Protein AF-A0A0F9DUS8-F1 (afdb_monomer_lite)

Sequence (188 aa):
TFAIGFPGLGANVGGALAAGIGFSVTMLALLRLRFAWRHLAILSGILIIVSAMVFLSDRIFGLQSHAGKVGALIAKGDLGHILLIFKRKLVANYRLIKYSAWTKVLISILIVAPIMFVKPAGGLERIRDKKPNVWAAVIGITAGSSAALLLNDSGVIAASTSMLYAVVFVLFGLIVDKKEIMSSKIKS

Secondary structure (DSSP, 8-state):
-GGGS-GGG---HHHHHHHHHHHHHHHHHHTT----HHHHHHHHHHHHHHHHHHHHHHHHH----HHHHHHHHHTTT-HHHHHHHHHHHHHHHHHHHHH-HHHHHHHHHHHHHHHHHHS--THHHHHHHH-HHHHHHHHHHHHHHHHHHHH-TTHHHHHHHHHHHHHHHHHHHHHHHHHHHHHHHH--

Radius of gyration: 20.03 Å; chains: 1; bounding box: 48×39×66 Å

Structure (mmCIF, N/CA/C/O backbone):
data_AF-A0A0F9DUS8-F1
#
_entry.id   AF-A0A0F9DUS8-F1
#
loop_
_atom_site.group_PDB
_atom_site.id
_atom_site.type_symbol
_atom_site.label_atom_id
_atom_site.label_alt_id
_atom_site.label_comp_id
_atom_site.label_asym_id
_atom_site.label_entity_id
_atom_site.label_seq_id
_atom_site.pdbx_PDB_ins_code
_atom_site.Cartn_x
_atom_site.Cartn_y
_atom_site.Cartn_z
_atom_site.occupancy
_atom_site.B_iso_or_equiv
_atom_site.auth_seq_id
_atom_site.auth_comp_id
_atom_site.auth_asym_id
_atom_site.auth_atom_id
_atom_site.pdbx_PDB_model_num
ATOM 1 N N . THR A 1 1 ? 10.623 8.729 1.203 1.00 47.28 1 THR A N 1
ATOM 2 C CA . THR A 1 1 ? 10.664 8.812 -0.276 1.00 47.28 1 THR A CA 1
ATOM 3 C C . THR A 1 1 ? 12.033 9.228 -0.789 1.00 47.28 1 THR A C 1
ATOM 5 O O . THR A 1 1 ? 12.584 8.499 -1.599 1.00 47.28 1 THR A O 1
ATOM 8 N N . PHE A 1 2 ? 12.639 10.302 -0.258 1.00 34.28 2 PHE A N 1
ATOM 9 C CA . PHE A 1 2 ? 13.991 10.749 -0.645 1.00 34.28 2 PHE A CA 1
ATOM 10 C C . PHE A 1 2 ? 15.105 9.707 -0.415 1.00 34.28 2 PHE A C 1
ATOM 12 O O . PHE A 1 2 ? 15.946 9.518 -1.284 1.00 34.28 2 PHE A O 1
ATOM 19 N N . ALA A 1 3 ? 15.064 8.958 0.694 1.00 38.12 3 ALA A N 1
ATOM 20 C CA . ALA A 1 3 ? 16.081 7.944 1.010 1.00 38.12 3 ALA A CA 1
ATOM 21 C C . ALA A 1 3 ? 16.117 6.740 0.041 1.00 38.12 3 ALA A C 1
ATOM 23 O O . ALA A 1 3 ? 17.138 6.073 -0.060 1.00 38.12 3 ALA A O 1
ATOM 24 N N . ILE A 1 4 ? 15.026 6.467 -0.688 1.00 47.78 4 ILE A N 1
ATOM 25 C CA . ILE A 1 4 ? 14.929 5.330 -1.629 1.00 47.78 4 ILE A CA 1
ATOM 26 C C . ILE A 1 4 ? 15.347 5.751 -3.052 1.00 47.78 4 ILE A C 1
ATOM 28 O O . ILE A 1 4 ? 15.668 4.906 -3.880 1.00 47.78 4 ILE A O 1
ATOM 32 N N . GLY A 1 5 ? 15.351 7.057 -3.346 1.00 42.75 5 GLY A N 1
ATOM 33 C CA . GLY A 1 5 ? 15.672 7.604 -4.668 1.00 42.75 5 GLY A CA 1
ATOM 34 C C . GLY A 1 5 ? 17.145 7.964 -4.882 1.00 42.75 5 GLY A C 1
ATOM 35 O O . GLY A 1 5 ? 17.490 8.411 -5.971 1.00 42.75 5 GLY A O 1
ATOM 36 N N . PHE A 1 6 ? 18.014 7.809 -3.875 1.00 38.53 6 PHE A N 1
ATOM 37 C CA . PHE A 1 6 ? 19.422 8.198 -3.987 1.00 38.53 6 PHE A CA 1
ATOM 38 C C . PHE A 1 6 ? 20.228 7.152 -4.793 1.00 38.53 6 PHE A C 1
ATOM 40 O O . PHE A 1 6 ? 20.226 5.975 -4.417 1.00 38.53 6 PHE A O 1
ATOM 47 N N . PRO A 1 7 ? 20.954 7.539 -5.865 1.00 37.47 7 PRO A N 1
ATOM 48 C CA . PRO A 1 7 ? 21.641 6.599 -6.766 1.00 37.47 7 PRO A CA 1
ATOM 49 C C . PRO A 1 7 ? 22.699 5.715 -6.088 1.00 37.47 7 PRO A C 1
ATOM 51 O O . PRO A 1 7 ? 22.937 4.597 -6.533 1.00 37.47 7 PRO A O 1
ATOM 54 N N . GLY A 1 8 ? 23.298 6.179 -4.985 1.00 36.75 8 GLY A N 1
ATOM 55 C CA . GLY A 1 8 ? 24.313 5.434 -4.229 1.00 36.75 8 GLY A CA 1
ATOM 56 C C . GLY A 1 8 ? 23.784 4.286 -3.355 1.00 36.75 8 GLY A C 1
ATOM 57 O O . GLY A 1 8 ? 24.587 3.517 -2.840 1.00 36.75 8 GLY A O 1
ATOM 58 N N . LEU A 1 9 ? 22.461 4.149 -3.182 1.00 36.84 9 LEU A N 1
ATOM 59 C CA . LEU A 1 9 ? 21.837 3.169 -2.270 1.00 36.84 9 LEU A CA 1
ATOM 60 C C . LEU A 1 9 ? 21.004 2.088 -2.987 1.00 36.84 9 LEU A C 1
ATOM 62 O O . LEU A 1 9 ? 20.274 1.342 -2.340 1.00 36.84 9 LEU A O 1
ATOM 66 N N . GLY A 1 10 ? 21.103 1.988 -4.317 1.00 42.28 10 GLY A N 1
ATOM 67 C CA . GLY A 1 10 ? 20.274 1.072 -5.107 1.00 42.28 10 GLY A CA 1
ATOM 68 C C . GLY A 1 10 ? 18.871 1.635 -5.339 1.00 42.28 10 GLY A C 1
ATOM 69 O O . GLY A 1 10 ? 17.883 1.104 -4.835 1.00 42.28 10 GLY A O 1
ATOM 70 N N . ALA A 1 11 ? 18.792 2.736 -6.093 1.00 50.00 11 ALA A N 1
ATOM 71 C CA . ALA A 1 11 ? 17.561 3.479 -6.345 1.00 50.00 11 ALA A CA 1
ATOM 72 C C . ALA A 1 11 ? 16.448 2.599 -6.951 1.00 50.00 11 ALA A C 1
ATOM 74 O O . ALA A 1 11 ? 16.424 2.323 -8.150 1.00 50.00 11 ALA A O 1
ATOM 75 N N . ASN A 1 12 ? 15.482 2.186 -6.126 1.00 64.06 12 ASN A N 1
ATOM 76 C CA . ASN A 1 12 ? 14.275 1.496 -6.576 1.00 64.06 12 ASN A CA 1
ATOM 77 C C . ASN A 1 12 ? 13.184 2.539 -6.825 1.00 64.06 12 ASN A C 1
ATOM 79 O O . ASN A 1 12 ? 12.346 2.811 -5.961 1.00 64.06 12 ASN A O 1
ATOM 83 N N . VAL A 1 13 ? 13.221 3.147 -8.013 1.00 64.75 13 VAL A N 1
ATOM 84 C CA . VAL A 1 13 ? 12.251 4.162 -8.460 1.00 64.75 13 VAL A CA 1
ATOM 85 C C . VAL A 1 13 ? 10.820 3.662 -8.264 1.00 64.75 13 VAL A C 1
ATOM 87 O O . VAL A 1 13 ? 9.985 4.382 -7.724 1.00 64.75 13 VAL A O 1
ATOM 90 N N . GLY A 1 14 ? 10.556 2.394 -8.593 1.00 63.56 14 GLY A N 1
ATOM 91 C CA . GLY A 1 14 ? 9.255 1.763 -8.378 1.00 63.56 14 GLY A CA 1
ATOM 92 C C . GLY A 1 14 ? 8.830 1.729 -6.908 1.00 63.56 14 GLY A C 1
ATOM 93 O O . GLY A 1 14 ? 7.678 2.011 -6.588 1.00 63.56 14 GLY A O 1
ATOM 94 N N . GLY A 1 15 ? 9.759 1.446 -5.992 1.00 68.75 15 GLY A N 1
ATOM 95 C CA . GLY A 1 15 ? 9.534 1.498 -4.545 1.00 68.75 15 GLY A CA 1
ATOM 96 C C . GLY A 1 15 ? 9.288 2.915 -4.023 1.00 68.75 15 GLY A C 1
ATOM 97 O O . GLY A 1 15 ? 8.388 3.118 -3.210 1.00 68.75 15 GLY A O 1
ATOM 98 N N . ALA A 1 16 ? 10.031 3.908 -4.517 1.00 71.25 16 ALA A N 1
ATOM 99 C CA . ALA A 1 16 ? 9.816 5.309 -4.155 1.00 71.25 16 ALA A CA 1
ATOM 100 C C . ALA A 1 16 ? 8.440 5.815 -4.623 1.00 71.25 16 ALA A C 1
ATOM 102 O O . ALA A 1 16 ? 7.728 6.462 -3.852 1.00 71.25 16 ALA A O 1
ATOM 103 N N . LEU A 1 17 ? 8.036 5.468 -5.849 1.00 71.44 17 LEU A N 1
ATOM 104 C CA . LEU A 1 17 ? 6.716 5.790 -6.393 1.00 71.44 17 LEU A CA 1
ATOM 105 C C . LEU A 1 17 ? 5.595 5.106 -5.604 1.00 71.44 17 LEU A C 1
ATOM 107 O O . LEU A 1 17 ? 4.618 5.756 -5.235 1.00 71.44 17 LEU A O 1
ATOM 111 N N . ALA A 1 18 ? 5.758 3.822 -5.282 1.00 79.25 18 ALA A N 1
ATOM 112 C CA . ALA A 1 18 ? 4.801 3.080 -4.469 1.00 79.25 18 ALA A CA 1
ATOM 113 C C . ALA A 1 18 ? 4.623 3.689 -3.069 1.00 79.25 18 ALA A C 1
ATOM 115 O O . ALA A 1 18 ? 3.493 3.868 -2.611 1.00 79.25 18 ALA A O 1
ATOM 116 N N . ALA A 1 19 ? 5.724 4.076 -2.418 1.00 80.00 19 ALA A N 1
ATOM 117 C CA . ALA A 1 19 ? 5.692 4.767 -1.132 1.00 80.00 19 ALA A CA 1
ATOM 118 C C . ALA A 1 19 ? 5.010 6.141 -1.235 1.00 80.00 19 ALA A C 1
ATOM 120 O O . ALA A 1 19 ? 4.229 6.503 -0.358 1.00 80.00 19 ALA A O 1
ATOM 121 N N . GLY A 1 20 ? 5.264 6.887 -2.315 1.00 79.50 20 GLY A N 1
ATOM 122 C CA . GLY A 1 20 ? 4.594 8.157 -2.597 1.00 79.50 20 GLY A CA 1
ATOM 123 C C . GLY A 1 20 ? 3.080 7.998 -2.734 1.00 79.50 20 GLY A C 1
ATOM 124 O O . GLY A 1 20 ? 2.333 8.688 -2.047 1.00 79.50 20 GLY A O 1
ATOM 125 N N . ILE A 1 21 ? 2.627 7.036 -3.545 1.00 80.19 21 ILE A N 1
ATOM 126 C CA . ILE A 1 21 ? 1.200 6.729 -3.721 1.00 80.19 21 ILE A CA 1
ATOM 127 C C . ILE A 1 21 ? 0.564 6.339 -2.386 1.00 80.19 21 ILE A C 1
ATOM 129 O O . ILE A 1 21 ? -0.451 6.919 -2.003 1.00 80.19 21 ILE A O 1
ATOM 133 N N . GLY A 1 22 ? 1.170 5.399 -1.654 1.00 84.31 22 GLY A N 1
ATOM 134 C CA . GLY A 1 22 ? 0.650 4.958 -0.360 1.00 84.31 22 GLY A CA 1
ATOM 135 C C . GLY A 1 22 ? 0.534 6.107 0.641 1.00 84.31 22 GLY A C 1
ATOM 136 O O . GLY A 1 22 ? -0.505 6.266 1.284 1.00 84.31 22 GLY A O 1
ATOM 137 N N . PHE A 1 23 ? 1.553 6.967 0.723 1.00 83.75 23 PHE A N 1
ATOM 138 C CA . PHE A 1 23 ? 1.541 8.143 1.591 1.00 83.75 23 PHE A CA 1
ATOM 139 C C . PHE A 1 23 ? 0.445 9.141 1.203 1.00 83.75 23 PHE A C 1
ATOM 141 O O . PHE A 1 23 ? -0.330 9.558 2.060 1.00 83.75 23 PHE A O 1
ATOM 148 N N . SER A 1 24 ? 0.321 9.485 -0.081 1.00 81.25 24 SER A N 1
ATOM 149 C CA . SER A 1 24 ? -0.706 10.420 -0.550 1.00 81.25 24 SER A CA 1
ATOM 150 C C . SER A 1 24 ? -2.120 9.901 -0.294 1.00 81.25 24 SER A C 1
ATOM 152 O O . SER A 1 24 ? -2.958 10.645 0.206 1.00 81.25 24 SER A O 1
ATOM 154 N N . VAL A 1 25 ? -2.382 8.622 -0.572 1.00 84.31 25 VAL A N 1
ATOM 155 C CA . VAL A 1 25 ? -3.674 7.979 -0.281 1.00 84.31 25 VAL A CA 1
ATOM 156 C C . VAL A 1 25 ? -3.960 7.993 1.222 1.00 84.31 25 VAL A C 1
ATOM 158 O O . VAL A 1 25 ? -5.068 8.348 1.619 1.00 84.31 25 VAL A O 1
ATOM 161 N N . THR A 1 26 ? -2.966 7.669 2.059 1.00 87.44 26 THR A N 1
ATOM 162 C CA . THR A 1 26 ? -3.102 7.731 3.526 1.00 87.44 26 THR A CA 1
ATOM 163 C C . THR A 1 26 ? -3.468 9.142 3.977 1.00 87.44 26 THR A C 1
ATOM 165 O O . THR A 1 26 ? -4.397 9.319 4.759 1.00 87.44 26 THR A O 1
ATOM 168 N N . MET A 1 27 ? -2.767 10.154 3.461 1.00 83.88 27 MET A N 1
ATOM 169 C CA . MET A 1 27 ? -2.973 11.550 3.835 1.00 83.88 27 MET A CA 1
ATOM 170 C C . MET A 1 27 ? -4.366 12.041 3.431 1.00 83.88 27 MET A C 1
ATOM 172 O O . MET A 1 27 ? -5.059 12.654 4.238 1.00 83.88 27 MET A O 1
ATOM 176 N N . LEU A 1 28 ? -4.823 11.714 2.218 1.00 83.69 28 LEU A N 1
ATOM 177 C CA . LEU A 1 28 ? -6.181 12.034 1.768 1.00 83.69 28 LEU A CA 1
ATOM 178 C C . LEU A 1 28 ? -7.244 11.364 2.645 1.00 83.69 28 LEU A C 1
ATOM 180 O O . LEU A 1 28 ? -8.225 12.010 3.017 1.00 83.69 28 LEU A O 1
ATOM 184 N N . ALA A 1 29 ? -7.032 10.096 3.007 1.00 85.31 29 ALA A N 1
ATOM 185 C CA . ALA A 1 29 ? -7.938 9.352 3.874 1.00 85.31 29 ALA A CA 1
ATOM 186 C C . ALA A 1 29 ? -7.985 9.931 5.300 1.00 85.31 29 ALA A C 1
ATOM 188 O O . ALA A 1 29 ? -9.072 10.077 5.859 1.00 85.31 29 ALA A O 1
ATOM 189 N N . LEU A 1 30 ? -6.839 10.328 5.868 1.00 86.50 30 LEU A N 1
ATOM 190 C CA . LEU A 1 30 ? -6.761 10.977 7.184 1.00 86.50 30 LEU A CA 1
ATOM 191 C C . LEU A 1 30 ? -7.438 12.351 7.193 1.00 86.50 30 LEU A C 1
ATOM 193 O O . LEU A 1 30 ? -8.172 12.669 8.126 1.00 86.50 30 LEU A O 1
ATOM 197 N N . LEU A 1 31 ? -7.247 13.141 6.135 1.00 84.69 31 LEU A N 1
ATOM 198 C CA . LEU A 1 31 ? -7.874 14.456 5.976 1.00 84.69 31 LEU A CA 1
ATOM 199 C C . LEU A 1 31 ? -9.354 14.374 5.559 1.00 84.69 31 LEU A C 1
ATOM 201 O O . LEU A 1 31 ? -10.003 15.408 5.417 1.00 84.69 31 LEU A O 1
ATOM 205 N N . ARG A 1 32 ? -9.895 13.162 5.355 1.00 79.12 32 ARG A N 1
ATOM 206 C CA . ARG A 1 32 ? -11.271 12.899 4.890 1.00 79.12 32 ARG A CA 1
ATOM 207 C C . ARG A 1 32 ? -11.633 13.665 3.614 1.00 79.12 32 ARG A C 1
ATOM 209 O O . ARG A 1 32 ? -12.799 13.986 3.375 1.00 79.12 32 ARG A O 1
ATOM 216 N N . LEU A 1 33 ? -10.635 13.953 2.782 1.00 71.50 33 LEU A N 1
ATOM 217 C CA . LEU A 1 33 ? -10.848 14.626 1.512 1.00 71.50 33 LEU A CA 1
ATOM 218 C C . LEU A 1 33 ? -11.464 13.634 0.529 1.00 71.50 33 LEU A C 1
ATOM 220 O O . LEU A 1 33 ? -11.045 12.479 0.429 1.00 71.50 33 LEU A O 1
ATOM 224 N N . ARG A 1 34 ? -12.475 14.084 -0.220 1.00 64.25 34 ARG A N 1
ATOM 225 C CA . ARG A 1 34 ? -13.049 13.269 -1.294 1.00 64.25 34 ARG A CA 1
ATOM 226 C C . ARG A 1 34 ? -11.966 13.012 -2.340 1.00 64.25 34 ARG A C 1
ATOM 228 O O . ARG A 1 34 ? -11.289 13.948 -2.767 1.00 64.25 34 ARG A O 1
ATOM 235 N N . PHE A 1 35 ? -11.838 11.757 -2.773 1.00 62.00 35 PHE A N 1
ATOM 236 C CA . PHE A 1 35 ? -10.983 11.366 -3.894 1.00 62.00 35 PHE A CA 1
ATOM 237 C C . PHE A 1 35 ? -11.446 12.084 -5.168 1.00 62.00 35 PHE A C 1
ATOM 239 O O . PHE A 1 35 ? -12.277 11.587 -5.922 1.00 62.00 35 PHE A O 1
ATOM 246 N N . ALA A 1 36 ? -10.942 13.295 -5.400 1.00 61.72 36 ALA A N 1
ATOM 247 C CA . ALA A 1 36 ? -11.128 13.978 -6.669 1.00 61.72 36 ALA A CA 1
ATOM 248 C C . ALA A 1 36 ? -10.104 13.438 -7.669 1.00 61.72 36 ALA A C 1
ATOM 250 O O . ALA A 1 36 ? -8.924 13.311 -7.341 1.00 61.72 36 ALA A O 1
ATOM 251 N N . TRP A 1 37 ? -10.535 13.207 -8.904 1.00 51.06 37 TRP A N 1
ATOM 252 C CA . TRP A 1 37 ? -9.698 12.876 -10.067 1.00 51.06 37 TRP A CA 1
ATOM 253 C C . TRP A 1 37 ? -8.493 13.821 -10.232 1.00 51.06 37 TRP A C 1
ATOM 255 O O . TRP A 1 37 ? -7.452 13.408 -10.729 1.00 51.06 37 TRP A O 1
ATOM 265 N N . ARG A 1 38 ? -8.578 15.056 -9.714 1.00 47.84 38 ARG A N 1
ATOM 266 C CA . ARG A 1 38 ? -7.453 16.004 -9.615 1.00 47.84 38 ARG A CA 1
ATOM 267 C C . ARG A 1 38 ? -6.277 15.468 -8.794 1.00 47.84 38 ARG A C 1
ATOM 269 O O . ARG A 1 38 ? -5.136 15.673 -9.181 1.00 47.84 38 ARG A O 1
ATOM 276 N N . HIS A 1 39 ? -6.527 14.751 -7.700 1.00 56.00 39 HIS A N 1
ATOM 277 C CA . HIS A 1 39 ? -5.465 14.165 -6.875 1.00 56.00 39 HIS A CA 1
ATOM 278 C C . HIS A 1 39 ? -4.785 12.992 -7.582 1.00 56.00 39 HIS A C 1
ATOM 280 O O . HIS A 1 39 ? -3.570 12.858 -7.488 1.00 56.00 39 HIS A O 1
ATOM 286 N N . LEU A 1 40 ? -5.546 12.194 -8.343 1.00 55.69 40 LEU A N 1
ATOM 287 C CA . LEU A 1 40 ? -4.996 11.168 -9.234 1.00 55.69 40 LEU A CA 1
ATOM 288 C C . LEU A 1 40 ? -4.134 11.794 -10.336 1.00 55.69 40 LEU A C 1
ATOM 290 O O . LEU A 1 40 ? -3.041 11.300 -10.586 1.00 55.69 40 LEU A O 1
ATOM 294 N N . ALA A 1 41 ? -4.579 12.910 -10.924 1.00 51.09 41 ALA A N 1
ATOM 295 C CA . ALA A 1 41 ? -3.828 13.647 -11.939 1.00 51.09 41 ALA A CA 1
ATOM 296 C C . ALA A 1 41 ? -2.524 14.259 -11.390 1.00 51.09 41 ALA A C 1
ATOM 298 O O . ALA A 1 41 ? -1.485 14.206 -12.047 1.00 51.09 41 ALA A O 1
ATOM 299 N N . ILE A 1 42 ? -2.549 14.797 -10.165 1.00 58.44 42 ILE A N 1
ATOM 300 C CA . ILE A 1 42 ? -1.354 15.322 -9.485 1.00 58.44 42 ILE A CA 1
ATOM 301 C C . ILE A 1 42 ? -0.392 14.181 -9.144 1.00 58.44 42 ILE A C 1
ATOM 303 O O . ILE A 1 42 ? 0.798 14.290 -9.419 1.00 58.44 42 ILE A O 1
ATOM 307 N N . LEU A 1 43 ? -0.895 13.063 -8.613 1.00 55.81 43 LEU A N 1
ATOM 308 C CA . LEU A 1 43 ? -0.093 11.867 -8.344 1.00 55.81 43 LEU A CA 1
ATOM 309 C C . LEU A 1 43 ? 0.543 11.312 -9.618 1.00 55.81 43 LEU A C 1
ATOM 311 O O . LEU A 1 43 ? 1.736 11.025 -9.606 1.00 55.81 43 LEU A O 1
ATOM 315 N N . SER A 1 44 ? -0.207 11.216 -10.720 1.00 54.97 44 SER A N 1
ATOM 316 C CA . SER A 1 44 ? 0.341 10.810 -12.017 1.00 54.97 44 SER A CA 1
ATOM 317 C C . SER A 1 44 ? 1.343 11.825 -12.563 1.00 54.97 44 SER A C 1
ATOM 319 O O . SER A 1 44 ? 2.356 11.429 -13.127 1.00 54.97 44 SER A O 1
ATOM 321 N N . GLY A 1 45 ? 1.110 13.123 -12.353 1.00 58.41 45 GLY A N 1
ATOM 322 C CA . GLY A 1 45 ? 2.034 14.187 -12.745 1.00 58.41 45 GLY A CA 1
ATOM 323 C C . GLY A 1 45 ? 3.361 14.092 -11.995 1.00 58.41 45 GLY A C 1
ATOM 324 O O . GLY A 1 45 ? 4.419 14.094 -12.615 1.00 58.41 45 GLY A O 1
ATOM 325 N N . ILE A 1 46 ? 3.315 13.899 -10.674 1.00 59.97 46 ILE A N 1
ATOM 326 C CA . ILE A 1 46 ? 4.502 13.640 -9.849 1.00 59.97 46 ILE A CA 1
ATOM 327 C C . ILE A 1 46 ? 5.193 12.349 -10.310 1.00 59.97 46 ILE A C 1
ATOM 329 O O . ILE A 1 46 ? 6.417 12.321 -10.408 1.00 59.97 46 ILE A O 1
ATOM 333 N N . LEU A 1 47 ? 4.432 11.305 -10.664 1.00 55.91 47 LEU A N 1
ATOM 334 C CA . LEU A 1 47 ? 4.962 10.043 -11.193 1.00 55.91 47 LEU A CA 1
ATOM 335 C C . LEU A 1 47 ? 5.770 10.249 -12.483 1.00 55.91 47 LEU A C 1
ATOM 337 O O . LEU A 1 47 ? 6.872 9.715 -12.619 1.00 55.91 47 LEU A O 1
ATOM 341 N N . ILE A 1 48 ? 5.229 11.039 -13.413 1.00 58.91 48 ILE A N 1
ATOM 342 C CA . ILE A 1 48 ? 5.862 11.379 -14.692 1.00 58.91 48 ILE A CA 1
ATOM 343 C C . ILE A 1 48 ? 7.107 12.233 -14.450 1.00 58.91 48 ILE A C 1
ATOM 345 O O . ILE A 1 48 ? 8.154 11.942 -15.020 1.00 58.91 48 ILE A O 1
ATOM 349 N N . ILE A 1 49 ? 7.028 13.232 -13.568 1.00 61.16 49 ILE A N 1
ATOM 350 C CA . ILE A 1 49 ? 8.148 14.129 -13.254 1.00 61.16 49 ILE A CA 1
ATOM 351 C C . ILE A 1 49 ? 9.292 13.367 -12.584 1.00 61.16 49 ILE A C 1
ATOM 353 O O . ILE A 1 49 ? 10.437 13.517 -12.994 1.00 61.16 49 ILE A O 1
ATOM 357 N N . VAL A 1 50 ? 9.008 12.508 -11.602 1.00 58.88 50 VAL A N 1
ATOM 358 C CA . VAL A 1 50 ? 10.035 11.694 -10.931 1.00 58.88 50 VAL A CA 1
ATOM 359 C C . VAL A 1 50 ? 10.669 10.707 -11.912 1.00 58.88 50 VAL A C 1
ATOM 361 O O . VAL A 1 50 ? 11.890 10.573 -11.939 1.00 58.88 50 VAL A O 1
ATOM 364 N N . SER A 1 51 ? 9.866 10.069 -12.769 1.00 54.38 51 SER A N 1
ATOM 365 C CA . SER A 1 51 ? 10.379 9.174 -13.817 1.00 54.38 51 SER A CA 1
ATOM 366 C C . SER A 1 51 ? 11.252 9.925 -14.831 1.00 54.38 51 SER A C 1
ATOM 368 O O . SER A 1 51 ? 12.315 9.437 -15.212 1.00 54.38 51 SER A O 1
ATOM 370 N N . ALA A 1 52 ? 10.848 11.137 -15.223 1.00 55.66 52 ALA A N 1
ATOM 371 C CA . ALA A 1 52 ? 11.611 12.005 -16.114 1.00 55.66 52 ALA A CA 1
ATOM 372 C C . ALA A 1 52 ? 12.904 12.512 -15.460 1.00 55.66 52 ALA A C 1
ATOM 374 O O . ALA A 1 52 ? 13.938 12.548 -16.118 1.00 55.66 52 ALA A O 1
ATOM 375 N N . MET A 1 53 ? 12.883 12.853 -14.169 1.00 56.00 53 MET A N 1
ATOM 376 C CA . MET A 1 53 ? 14.068 13.295 -13.430 1.00 56.00 53 MET A CA 1
ATOM 377 C C . MET A 1 53 ? 15.116 12.193 -13.311 1.00 56.00 53 MET A C 1
ATOM 379 O O . MET A 1 53 ? 16.286 12.466 -13.554 1.00 56.00 53 MET A O 1
ATOM 383 N N . VAL A 1 54 ? 14.706 10.954 -13.020 1.00 55.62 54 VAL A N 1
ATOM 384 C CA . VAL A 1 54 ? 15.620 9.799 -13.023 1.00 55.62 54 VAL A CA 1
ATOM 385 C C . VAL A 1 54 ? 16.218 9.589 -14.416 1.00 55.62 54 VAL A C 1
ATOM 387 O O . VAL A 1 54 ? 17.421 9.372 -14.564 1.00 55.62 54 VAL A O 1
ATOM 390 N N . PHE A 1 55 ? 15.387 9.700 -15.455 1.00 52.53 55 PHE A N 1
ATOM 391 C CA . PHE A 1 55 ? 15.840 9.551 -16.832 1.00 52.53 55 PHE A CA 1
ATOM 392 C C . PHE A 1 55 ? 16.829 10.652 -17.257 1.00 52.53 55 PHE A C 1
ATOM 394 O O . PHE A 1 55 ? 17.831 10.369 -17.915 1.00 52.53 55 PHE A O 1
ATOM 401 N N . LEU A 1 56 ? 16.589 11.905 -16.854 1.00 53.03 56 LEU A N 1
ATOM 402 C CA . LEU A 1 56 ? 17.506 13.017 -17.108 1.00 53.03 56 LEU A CA 1
ATOM 403 C C . LEU A 1 56 ? 18.795 12.906 -16.287 1.00 53.03 56 LEU A C 1
ATOM 405 O O . LEU A 1 56 ? 19.862 13.199 -16.823 1.00 53.03 56 LEU A O 1
ATOM 409 N N . SER A 1 57 ? 18.733 12.469 -15.025 1.00 51.69 57 SER A N 1
ATOM 410 C CA . SER A 1 57 ? 19.934 12.303 -14.199 1.00 51.69 57 SER A CA 1
ATOM 411 C C . SER A 1 57 ? 20.878 11.246 -14.770 1.00 51.69 57 SER A C 1
ATOM 413 O O . SER A 1 57 ? 22.084 11.474 -14.817 1.00 51.69 57 SER A O 1
ATOM 415 N N . ASP A 1 58 ? 20.345 10.147 -15.309 1.00 49.44 58 ASP A N 1
ATOM 416 C CA . ASP A 1 58 ? 21.153 9.135 -16.004 1.00 49.44 58 ASP A CA 1
ATOM 417 C C . ASP A 1 58 ? 21.848 9.694 -17.252 1.00 49.44 58 ASP A C 1
ATOM 419 O O . ASP A 1 58 ? 22.986 9.335 -17.557 1.00 49.44 58 ASP A O 1
ATOM 423 N N . ARG A 1 59 ? 21.182 10.605 -17.972 1.00 49.31 59 ARG A N 1
ATOM 424 C CA . ARG A 1 59 ? 21.724 11.232 -19.184 1.00 49.31 59 ARG A CA 1
ATOM 425 C C . ARG A 1 59 ? 22.817 12.259 -18.883 1.00 49.31 59 ARG A C 1
ATOM 427 O O . ARG A 1 59 ? 23.733 12.403 -19.686 1.00 49.31 59 ARG A O 1
ATOM 434 N N . ILE A 1 60 ? 22.712 12.969 -17.760 1.00 49.69 60 ILE A N 1
ATOM 435 C CA . ILE A 1 60 ? 23.631 14.053 -17.378 1.00 49.69 60 ILE A CA 1
ATOM 436 C C . ILE A 1 60 ? 24.890 13.510 -16.692 1.00 49.69 60 ILE A C 1
ATOM 438 O O . ILE A 1 60 ? 25.985 13.986 -16.976 1.00 49.69 60 ILE A O 1
ATOM 442 N N . PHE A 1 61 ? 24.763 12.505 -15.820 1.00 48.94 61 PHE A N 1
ATOM 443 C CA . PHE A 1 61 ? 25.890 12.017 -15.014 1.00 48.94 61 PHE A CA 1
ATOM 444 C C . PHE A 1 61 ? 26.666 10.852 -15.642 1.00 48.94 61 PHE A C 1
ATOM 446 O O . PHE A 1 61 ? 27.626 10.374 -15.043 1.00 48.94 61 PHE A O 1
ATOM 453 N N . GLY A 1 62 ? 26.266 10.358 -16.820 1.00 47.16 62 GLY A N 1
ATOM 454 C CA . GLY A 1 62 ? 26.970 9.273 -17.522 1.00 47.16 62 GLY A CA 1
ATOM 455 C C . GLY A 1 62 ? 26.995 7.933 -16.770 1.00 47.16 62 GLY A C 1
ATOM 456 O O . GLY A 1 62 ? 27.615 6.973 -17.228 1.00 47.16 62 GLY A O 1
ATOM 457 N N . LEU A 1 63 ? 26.305 7.843 -15.631 1.00 46.28 63 LEU A N 1
ATOM 458 C CA . LEU A 1 63 ? 26.080 6.612 -14.893 1.00 46.28 63 LEU A CA 1
ATOM 459 C C . LEU A 1 63 ? 25.174 5.742 -15.766 1.00 46.28 63 LEU A C 1
ATOM 461 O O . LEU A 1 63 ? 23.989 6.031 -15.916 1.00 46.28 63 LEU A O 1
ATOM 465 N N . GLN A 1 64 ? 25.724 4.691 -16.383 1.00 44.88 64 GLN A N 1
ATOM 466 C CA . GLN A 1 64 ? 24.937 3.684 -17.103 1.00 44.88 64 GLN A CA 1
ATOM 467 C C . GLN A 1 64 ? 24.066 2.892 -16.118 1.00 44.88 64 GLN A C 1
ATOM 469 O O . GLN A 1 64 ? 24.304 1.713 -15.850 1.00 44.88 64 GLN A O 1
ATOM 474 N N . SER A 1 65 ? 23.039 3.529 -15.571 1.00 51.38 65 SER A N 1
ATOM 475 C CA . SER A 1 65 ? 22.002 2.842 -14.831 1.00 51.38 65 SER A CA 1
ATOM 476 C C . SER A 1 65 ? 21.137 2.041 -15.811 1.00 51.38 65 SER A C 1
ATOM 478 O O . SER A 1 65 ? 21.045 2.326 -17.014 1.00 51.38 65 SER A O 1
ATOM 480 N N . HIS A 1 66 ? 20.507 0.983 -15.302 1.00 48.00 66 HIS A N 1
ATOM 481 C CA . HIS A 1 66 ? 19.622 0.138 -16.097 1.00 48.00 66 HIS A CA 1
ATOM 482 C C . HIS A 1 66 ? 18.471 0.950 -16.729 1.00 48.00 66 HIS A C 1
ATOM 484 O O . HIS A 1 66 ? 18.025 0.604 -17.823 1.00 48.00 66 HIS A O 1
ATOM 490 N N . ALA A 1 67 ? 18.055 2.058 -16.102 1.00 44.38 67 ALA A N 1
ATOM 491 C CA . ALA A 1 67 ? 17.015 2.953 -16.605 1.00 44.38 67 ALA A CA 1
ATOM 492 C C . ALA A 1 67 ? 17.474 3.774 -17.830 1.00 44.38 67 ALA A C 1
ATOM 494 O O . ALA A 1 67 ? 16.731 3.868 -18.809 1.00 44.38 67 ALA A O 1
ATOM 495 N N . GLY A 1 68 ? 18.718 4.264 -17.849 1.00 48.97 68 GLY A N 1
ATOM 496 C CA . GLY A 1 68 ? 19.318 4.956 -18.995 1.00 48.97 68 GLY A CA 1
ATOM 497 C C . GLY A 1 68 ? 19.446 4.075 -20.244 1.00 48.97 68 GLY A C 1
ATOM 498 O O . GLY A 1 68 ? 19.178 4.533 -21.356 1.00 48.97 68 GLY A O 1
ATOM 499 N N . LYS A 1 69 ? 19.752 2.777 -20.079 1.00 56.62 69 LYS A N 1
ATOM 500 C CA . LYS A 1 69 ? 19.742 1.800 -21.191 1.00 56.62 69 LYS A CA 1
ATOM 501 C C . LYS A 1 69 ? 18.336 1.580 -21.750 1.00 56.62 69 LYS A C 1
ATOM 503 O O . LYS A 1 69 ? 18.166 1.524 -22.965 1.00 56.62 69 LYS A O 1
ATOM 508 N N . VAL A 1 70 ? 17.331 1.488 -20.879 1.00 53.28 70 VAL A N 1
ATOM 509 C CA . VAL A 1 70 ? 15.935 1.284 -21.286 1.00 53.28 70 VAL A CA 1
ATOM 510 C C . VAL A 1 70 ? 15.389 2.505 -22.025 1.00 53.28 70 VAL A C 1
ATOM 512 O O . VAL A 1 70 ? 14.794 2.342 -23.084 1.00 53.28 70 VAL A O 1
ATOM 515 N N . GLY A 1 71 ? 15.632 3.730 -21.558 1.00 53.62 71 GLY A N 1
ATOM 516 C CA . GLY A 1 71 ? 15.106 4.900 -22.264 1.00 53.62 71 GLY A CA 1
ATOM 517 C C . GLY A 1 71 ? 15.883 5.294 -23.530 1.00 53.62 71 GLY A C 1
ATOM 518 O O . GLY A 1 71 ? 15.283 5.849 -24.447 1.00 53.62 71 GLY A O 1
ATOM 519 N N . ALA A 1 72 ? 17.160 4.913 -23.669 1.00 55.97 72 ALA A N 1
ATOM 520 C CA . ALA A 1 72 ? 17.864 4.985 -24.957 1.00 55.97 72 ALA A CA 1
ATOM 521 C C . ALA A 1 72 ? 17.291 4.003 -26.004 1.00 55.97 72 ALA A C 1
ATOM 523 O O . ALA A 1 72 ? 17.309 4.294 -27.199 1.00 55.97 72 ALA A O 1
ATOM 524 N N . LEU A 1 73 ? 16.753 2.859 -25.561 1.00 53.53 73 LEU A N 1
ATOM 525 C CA . LEU A 1 73 ? 16.048 1.886 -26.407 1.00 53.53 73 LEU A CA 1
ATOM 526 C C . LEU A 1 73 ? 14.616 2.337 -26.745 1.00 53.53 73 LEU A C 1
ATOM 528 O O . LEU A 1 73 ? 14.182 2.178 -27.884 1.00 53.53 73 LEU A O 1
ATOM 532 N N . ILE A 1 74 ? 13.910 2.973 -25.802 1.00 55.44 74 ILE A N 1
ATOM 533 C CA . ILE A 1 74 ? 12.582 3.575 -26.035 1.00 55.44 74 ILE A CA 1
ATOM 534 C C . ILE A 1 74 ? 12.668 4.709 -27.065 1.00 55.44 74 ILE A C 1
ATOM 536 O O . ILE A 1 74 ? 11.829 4.785 -27.959 1.00 55.44 74 ILE A O 1
ATOM 540 N N . ALA A 1 75 ? 13.716 5.538 -27.009 1.00 56.88 75 ALA A N 1
ATOM 541 C CA . ALA A 1 75 ? 13.961 6.593 -27.996 1.00 56.88 75 ALA A CA 1
ATOM 542 C C . ALA A 1 75 ? 14.213 6.058 -29.422 1.00 56.88 75 ALA A C 1
ATOM 544 O O . ALA A 1 75 ? 14.084 6.811 -30.383 1.00 56.88 75 ALA A O 1
ATOM 545 N N . LYS A 1 76 ? 14.545 4.765 -29.569 1.00 60.59 76 LYS A N 1
ATOM 546 C CA . LYS A 1 76 ? 14.699 4.075 -30.861 1.00 60.59 76 LYS A CA 1
ATOM 547 C C . LYS A 1 76 ? 13.428 3.360 -31.346 1.00 60.59 76 LYS A C 1
ATOM 549 O O . LYS A 1 76 ? 13.455 2.783 -32.426 1.00 60.59 76 LYS A O 1
ATOM 554 N N . GLY A 1 77 ? 12.327 3.394 -30.587 1.00 54.97 77 GLY A N 1
ATOM 555 C CA . GLY A 1 77 ? 11.032 2.839 -31.008 1.00 54.97 77 GLY A CA 1
ATOM 556 C C . GLY A 1 77 ? 10.898 1.311 -30.925 1.00 54.97 77 GLY A C 1
ATOM 557 O O . GLY A 1 77 ? 9.947 0.758 -31.474 1.00 54.97 77 GLY A O 1
ATOM 558 N N . ASP A 1 78 ? 11.805 0.609 -30.237 1.00 63.47 78 ASP A N 1
ATOM 559 C CA . ASP A 1 78 ? 11.786 -0.858 -30.157 1.00 63.47 78 ASP A CA 1
ATOM 560 C C . ASP A 1 78 ? 10.815 -1.373 -29.072 1.00 63.47 78 ASP A C 1
ATOM 562 O O . ASP A 1 78 ? 11.196 -1.757 -27.960 1.00 63.47 78 ASP A O 1
ATOM 566 N N . LEU A 1 79 ? 9.522 -1.387 -29.413 1.00 60.53 79 LEU A N 1
ATOM 567 C CA . LEU A 1 79 ? 8.445 -1.9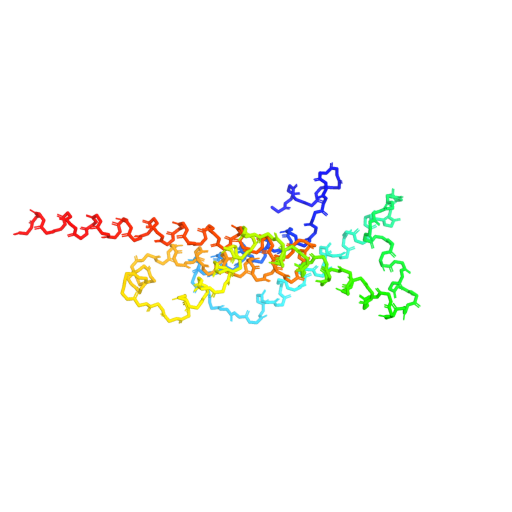83 -28.607 1.00 60.53 79 LEU A CA 1
ATOM 568 C C . LEU A 1 79 ? 8.712 -3.461 -28.250 1.00 60.53 79 LEU A C 1
ATOM 570 O O . LEU A 1 79 ? 8.236 -3.938 -27.214 1.00 60.53 79 LEU A O 1
ATOM 574 N N . GLY A 1 80 ? 9.505 -4.182 -29.052 1.00 59.12 80 GLY A N 1
ATOM 575 C CA . GLY A 1 80 ? 9.877 -5.576 -28.803 1.00 59.12 80 GLY A CA 1
ATOM 576 C C . GLY A 1 80 ? 10.733 -5.749 -27.547 1.00 59.12 80 GLY A C 1
ATOM 577 O O . GLY A 1 80 ? 10.525 -6.686 -26.770 1.00 59.12 80 GLY A O 1
ATOM 578 N N . HIS A 1 81 ? 11.635 -4.806 -27.270 1.00 57.81 81 HIS A N 1
ATOM 579 C CA . HIS A 1 81 ? 12.469 -4.830 -26.066 1.00 57.81 81 HIS A CA 1
ATOM 580 C C . HIS A 1 81 ? 11.678 -4.565 -24.779 1.00 57.81 81 HIS A C 1
ATOM 582 O O . HIS A 1 81 ? 11.962 -5.178 -23.747 1.00 57.81 81 HIS A O 1
ATOM 588 N N . ILE A 1 82 ? 10.650 -3.713 -24.831 1.00 58.03 82 ILE A N 1
ATOM 589 C CA . ILE A 1 82 ? 9.755 -3.463 -23.688 1.00 58.03 82 ILE A CA 1
ATOM 590 C C . ILE A 1 82 ? 9.026 -4.757 -23.305 1.00 58.03 82 ILE A C 1
ATOM 592 O O . ILE A 1 82 ? 9.009 -5.149 -22.134 1.00 58.03 82 ILE A O 1
ATOM 596 N N . LEU A 1 83 ? 8.496 -5.471 -24.303 1.00 60.56 83 LEU A N 1
ATOM 597 C CA . LEU A 1 83 ? 7.853 -6.772 -24.108 1.00 60.56 83 LEU A CA 1
ATOM 598 C C . LEU A 1 83 ? 8.833 -7.824 -23.568 1.00 60.56 83 LEU A C 1
ATOM 600 O O . LEU A 1 83 ? 8.465 -8.624 -22.706 1.00 60.56 83 LEU A O 1
ATOM 604 N N . LEU A 1 84 ? 10.094 -7.809 -24.008 1.00 63.97 84 LEU A N 1
ATOM 605 C CA . LEU A 1 84 ? 11.133 -8.719 -23.518 1.00 63.97 84 LEU A CA 1
ATOM 606 C C . LEU A 1 84 ? 11.470 -8.480 -22.036 1.00 63.97 84 LEU A C 1
ATOM 608 O O . LEU A 1 84 ? 11.596 -9.436 -21.264 1.00 63.97 84 LEU A O 1
ATOM 612 N N . ILE A 1 85 ? 11.588 -7.215 -21.621 1.00 63.53 85 ILE A N 1
ATOM 613 C CA . ILE A 1 85 ? 11.826 -6.834 -20.220 1.00 63.53 85 ILE A CA 1
ATOM 614 C C . ILE A 1 85 ? 10.645 -7.276 -19.353 1.00 63.53 85 ILE A C 1
ATOM 616 O O . ILE A 1 85 ? 10.843 -7.909 -18.311 1.00 63.53 85 ILE A O 1
ATOM 620 N N . PHE A 1 86 ? 9.417 -7.022 -19.814 1.00 62.28 86 PHE A N 1
ATOM 621 C CA . PHE A 1 86 ? 8.203 -7.460 -19.130 1.00 62.28 86 PHE A CA 1
ATOM 622 C C . PHE A 1 86 ? 8.147 -8.990 -18.990 1.00 62.28 86 PHE A C 1
ATOM 624 O O . PHE A 1 86 ? 7.890 -9.516 -17.905 1.00 62.28 86 PHE A O 1
ATOM 631 N N . LYS A 1 87 ? 8.502 -9.723 -20.053 1.00 66.06 87 LYS A N 1
ATOM 632 C CA . LYS A 1 87 ? 8.576 -11.190 -20.053 1.00 66.06 87 LYS A CA 1
ATOM 633 C C . LYS A 1 87 ? 9.638 -11.722 -19.083 1.00 66.06 87 LYS A C 1
ATOM 635 O O . LYS A 1 87 ? 9.358 -12.674 -18.357 1.00 66.06 87 LYS A O 1
ATOM 640 N N . ARG A 1 88 ? 10.832 -11.115 -19.007 1.00 65.06 88 ARG A N 1
ATOM 641 C CA . ARG A 1 88 ? 11.863 -11.508 -18.019 1.00 65.06 88 ARG A CA 1
ATOM 642 C C . ARG A 1 88 ? 11.394 -11.275 -16.582 1.00 65.06 88 ARG A C 1
ATOM 644 O O . ARG A 1 88 ? 11.582 -12.169 -15.757 1.00 65.06 88 ARG A O 1
ATOM 651 N N . LYS A 1 89 ? 10.741 -10.139 -16.296 1.00 63.19 89 LYS A N 1
ATOM 652 C CA . LYS A 1 89 ? 10.117 -9.873 -14.985 1.00 63.19 89 LYS A CA 1
ATOM 653 C C . LYS A 1 89 ? 9.081 -10.939 -14.625 1.00 63.19 89 LYS A C 1
ATOM 655 O O . LYS A 1 89 ? 9.128 -11.496 -13.530 1.00 63.19 89 LYS A O 1
ATOM 660 N N . LEU A 1 90 ? 8.189 -11.275 -15.558 1.00 65.38 90 LEU A N 1
ATOM 661 C CA . LEU A 1 90 ? 7.161 -12.300 -15.354 1.00 65.38 90 LEU A CA 1
ATOM 662 C C . LEU A 1 90 ? 7.753 -13.680 -15.048 1.00 65.38 90 LEU A C 1
ATOM 664 O O . LEU A 1 90 ? 7.308 -14.342 -14.113 1.00 65.38 90 LEU A O 1
ATOM 668 N N . VAL A 1 91 ? 8.780 -14.106 -15.789 1.00 69.62 91 VAL A N 1
ATOM 669 C CA . VAL A 1 91 ? 9.437 -15.406 -15.568 1.00 69.62 91 VAL A CA 1
ATOM 670 C C . VAL A 1 91 ? 10.138 -15.462 -14.207 1.00 69.62 91 VAL A C 1
ATOM 672 O O . VAL A 1 91 ? 10.063 -16.487 -13.526 1.00 69.62 91 VAL A O 1
ATOM 675 N N . ALA A 1 92 ? 10.795 -14.378 -13.787 1.00 66.06 92 ALA A N 1
ATOM 676 C CA . ALA A 1 92 ? 11.438 -14.298 -12.476 1.00 66.06 92 ALA A CA 1
ATOM 677 C C . ALA A 1 92 ? 10.412 -14.395 -11.334 1.00 66.06 92 ALA A C 1
ATOM 679 O O . ALA A 1 92 ? 10.571 -15.220 -10.431 1.00 66.06 92 ALA A O 1
ATOM 680 N N . ASN A 1 93 ? 9.314 -13.638 -11.429 1.00 66.19 93 ASN A N 1
ATOM 681 C CA . ASN A 1 93 ? 8.215 -13.708 -10.467 1.00 66.19 93 ASN A CA 1
ATOM 682 C C . ASN A 1 93 ? 7.602 -15.113 -10.427 1.00 66.19 93 ASN A C 1
ATOM 684 O O . ASN A 1 93 ? 7.438 -15.679 -9.351 1.00 66.19 93 ASN A O 1
ATOM 688 N N . TYR A 1 94 ? 7.346 -15.731 -11.582 1.00 65.81 94 TYR A N 1
ATOM 689 C CA . TYR A 1 94 ? 6.792 -17.083 -11.651 1.00 65.81 94 TYR A CA 1
ATOM 690 C C . TYR A 1 94 ? 7.686 -18.132 -10.969 1.00 65.81 94 TYR A C 1
ATOM 692 O O . TYR A 1 94 ? 7.187 -18.980 -10.228 1.00 65.81 94 TYR A O 1
ATOM 700 N N . ARG A 1 95 ? 9.012 -18.069 -11.163 1.00 69.12 95 ARG A N 1
ATOM 701 C CA . ARG A 1 95 ? 9.954 -18.985 -10.493 1.00 69.12 95 ARG A CA 1
ATOM 702 C C . ARG A 1 95 ? 9.920 -18.830 -8.974 1.00 69.12 95 ARG A C 1
ATOM 704 O O . ARG A 1 95 ? 9.865 -19.840 -8.278 1.00 69.12 95 ARG A O 1
ATOM 711 N N . LEU A 1 96 ? 9.901 -17.596 -8.467 1.00 65.06 96 LEU A N 1
ATOM 712 C CA . LEU A 1 96 ? 9.797 -17.332 -7.028 1.00 65.06 96 LEU A CA 1
ATOM 713 C C . LEU A 1 96 ? 8.510 -17.929 -6.442 1.00 65.06 96 LEU A C 1
ATOM 715 O O . LEU A 1 96 ? 8.560 -18.623 -5.431 1.00 65.06 96 LEU A O 1
ATOM 719 N N . ILE A 1 97 ? 7.377 -17.744 -7.123 1.00 67.00 97 ILE A N 1
ATOM 720 C CA . ILE A 1 97 ? 6.072 -18.280 -6.700 1.00 67.00 97 ILE A CA 1
ATOM 721 C C . ILE A 1 97 ? 6.060 -19.812 -6.702 1.00 67.00 97 ILE A C 1
ATOM 723 O O . ILE A 1 97 ? 5.530 -20.437 -5.781 1.00 67.00 97 ILE A O 1
ATOM 727 N N . LYS A 1 98 ? 6.636 -20.429 -7.739 1.00 69.81 98 LYS A N 1
ATOM 728 C CA . LYS A 1 98 ? 6.623 -21.884 -7.919 1.00 69.81 98 LYS A CA 1
ATOM 729 C C . LYS A 1 98 ? 7.471 -22.610 -6.872 1.00 69.81 98 LYS A C 1
ATOM 731 O O . LYS A 1 98 ? 7.033 -23.643 -6.369 1.00 69.81 98 LYS A O 1
ATOM 736 N N . TYR A 1 99 ? 8.652 -22.079 -6.548 1.00 64.00 99 TYR A N 1
ATOM 737 C CA . TYR A 1 99 ? 9.663 -22.805 -5.770 1.00 64.00 99 TYR A CA 1
ATOM 738 C C . TYR A 1 99 ? 9.815 -22.355 -4.310 1.00 64.00 99 TYR A C 1
ATOM 740 O O . TYR A 1 99 ? 10.432 -23.077 -3.534 1.00 64.00 99 TYR A O 1
ATOM 748 N N . SER A 1 100 ? 9.240 -21.220 -3.894 1.00 72.50 100 SER A N 1
ATOM 749 C CA . SER A 1 100 ? 9.330 -20.749 -2.505 1.00 72.50 100 SER A CA 1
ATOM 750 C C . SER A 1 100 ? 7.987 -20.833 -1.781 1.00 72.50 100 SER A C 1
ATOM 752 O O . SER A 1 100 ? 7.032 -20.126 -2.111 1.00 72.50 100 SER A O 1
ATOM 754 N N . ALA A 1 101 ? 7.919 -21.668 -0.738 1.00 74.56 101 ALA A N 1
ATOM 755 C CA . ALA A 1 101 ? 6.756 -21.746 0.149 1.00 74.56 101 ALA A CA 1
ATOM 756 C C . ALA A 1 101 ? 6.428 -20.381 0.789 1.00 74.56 101 ALA A C 1
ATOM 758 O O . ALA A 1 101 ? 5.260 -20.007 0.890 1.00 74.56 101 ALA A O 1
ATOM 759 N N . TRP A 1 102 ? 7.454 -19.590 1.120 1.00 70.56 102 TRP A N 1
ATOM 760 C CA . TRP A 1 102 ? 7.303 -18.240 1.665 1.00 70.56 102 TRP A CA 1
ATOM 761 C C . TRP A 1 102 ? 6.591 -17.286 0.703 1.00 70.56 102 TRP A C 1
ATOM 763 O O . TRP A 1 102 ? 5.758 -16.486 1.127 1.00 70.56 102 TRP A O 1
ATOM 773 N N . THR A 1 103 ? 6.841 -17.399 -0.603 1.00 69.25 103 THR A N 1
ATOM 774 C CA . THR A 1 103 ? 6.166 -16.562 -1.603 1.00 69.25 103 THR A CA 1
ATOM 775 C C . THR A 1 103 ? 4.676 -16.892 -1.706 1.00 69.25 103 THR A C 1
ATOM 777 O O . THR A 1 103 ? 3.873 -15.988 -1.926 1.00 69.25 103 THR A O 1
ATOM 780 N N . LYS A 1 104 ? 4.271 -18.146 -1.463 1.00 76.81 104 LYS A N 1
ATOM 781 C CA . LYS A 1 104 ? 2.848 -18.528 -1.408 1.00 76.81 104 LYS A CA 1
ATOM 782 C C . LYS A 1 104 ? 2.132 -17.887 -0.217 1.00 76.81 104 LYS A C 1
ATOM 784 O O . LYS A 1 104 ? 1.027 -17.375 -0.383 1.00 76.81 104 LYS A O 1
ATOM 789 N N . VAL A 1 105 ? 2.770 -17.852 0.956 1.00 79.62 105 VAL A N 1
ATOM 790 C CA . VAL A 1 105 ? 2.230 -17.165 2.148 1.00 79.62 105 VAL A CA 1
ATOM 791 C C . VAL A 1 105 ? 2.084 -15.666 1.882 1.00 79.62 105 VAL A C 1
ATOM 793 O O . VAL A 1 105 ? 1.025 -15.091 2.118 1.00 79.62 105 VAL A O 1
ATOM 796 N N . LEU A 1 106 ? 3.119 -15.045 1.316 1.00 78.44 106 LEU A N 1
ATOM 797 C CA . LEU A 1 106 ? 3.120 -13.629 0.949 1.00 78.44 106 LEU A CA 1
ATOM 798 C C . LEU A 1 106 ? 2.007 -13.282 -0.057 1.00 78.44 106 LEU A C 1
ATOM 800 O O . LEU A 1 106 ? 1.262 -12.329 0.156 1.00 78.44 106 LEU A O 1
ATOM 804 N N . ILE A 1 107 ? 1.814 -14.102 -1.092 1.00 79.88 107 ILE A N 1
ATOM 805 C CA . ILE A 1 107 ? 0.708 -13.927 -2.047 1.00 79.88 107 ILE A CA 1
ATOM 806 C C . ILE A 1 107 ? -0.651 -14.093 -1.376 1.00 79.88 107 ILE A C 1
ATOM 808 O O . ILE A 1 107 ? -1.580 -13.351 -1.684 1.00 79.88 107 ILE A O 1
ATOM 812 N N . SER A 1 108 ? -0.772 -15.040 -0.447 1.00 82.31 108 SER A N 1
ATOM 813 C CA . SER A 1 108 ? -2.015 -15.237 0.300 1.00 82.31 108 SER A CA 1
ATOM 814 C C . SER A 1 108 ? -2.392 -13.961 1.054 1.00 82.31 108 SER A C 1
ATOM 816 O O . SER A 1 108 ? -3.535 -13.529 0.977 1.00 82.31 108 SER A O 1
ATOM 818 N N . ILE A 1 109 ? -1.426 -13.294 1.693 1.00 84.06 109 ILE A N 1
ATOM 819 C CA . ILE A 1 109 ? -1.632 -11.989 2.343 1.00 84.06 109 ILE A CA 1
ATOM 820 C C . ILE A 1 109 ? -2.057 -10.934 1.315 1.00 84.06 109 ILE A C 1
ATOM 822 O O . ILE A 1 109 ? -3.014 -10.197 1.550 1.00 84.06 109 ILE A O 1
ATOM 826 N N . LEU A 1 110 ? -1.374 -10.880 0.170 1.00 83.12 110 LEU A N 1
ATOM 827 C CA . LEU A 1 110 ? -1.639 -9.908 -0.891 1.00 83.12 110 LEU A CA 1
ATOM 828 C C . LEU A 1 110 ? -3.040 -10.048 -1.508 1.00 83.12 110 LEU A C 1
ATOM 830 O O . LEU A 1 110 ? -3.589 -9.054 -1.972 1.00 83.12 110 LEU A O 1
ATOM 834 N N . ILE A 1 111 ? -3.622 -11.250 -1.508 1.00 82.94 111 ILE A N 1
ATOM 835 C CA . ILE A 1 111 ? -4.965 -11.514 -2.047 1.00 82.94 111 ILE A CA 1
ATOM 836 C C . ILE A 1 111 ? -6.031 -11.408 -0.953 1.00 82.94 111 ILE A C 1
ATOM 838 O O . ILE A 1 111 ? -7.028 -10.709 -1.119 1.00 82.94 111 ILE A O 1
ATOM 842 N N . VAL A 1 112 ? -5.834 -12.094 0.172 1.00 85.44 112 VAL A N 1
ATOM 843 C CA . VAL A 1 112 ? -6.858 -12.238 1.213 1.00 85.44 112 VAL A CA 1
ATOM 844 C C . VAL A 1 112 ? -7.092 -10.922 1.950 1.00 85.44 112 VAL A C 1
ATOM 846 O O . VAL A 1 112 ? -8.245 -10.562 2.184 1.00 85.44 112 VAL A O 1
ATOM 849 N N . ALA A 1 113 ? -6.035 -10.171 2.284 1.00 86.19 113 ALA A N 1
ATOM 850 C CA . ALA A 1 113 ? -6.191 -8.944 3.065 1.00 86.19 113 ALA A CA 1
ATOM 851 C C . ALA A 1 113 ? -7.029 -7.877 2.328 1.00 86.19 113 ALA A C 1
ATOM 853 O O . ALA A 1 113 ? -8.007 -7.410 2.915 1.00 86.19 113 ALA A O 1
ATOM 854 N N . PRO A 1 114 ? -6.779 -7.550 1.040 1.00 82.06 114 PRO A N 1
ATOM 855 C CA . PRO A 1 114 ? -7.648 -6.634 0.300 1.00 82.06 114 PRO A CA 1
ATOM 856 C C . PRO A 1 114 ? -9.104 -7.093 0.214 1.00 82.06 114 PRO A C 1
ATOM 858 O O . PRO A 1 114 ? -10.001 -6.269 0.371 1.00 82.06 114 PRO A O 1
ATOM 861 N N . ILE A 1 115 ? -9.358 -8.394 0.018 1.00 86.62 115 ILE A N 1
ATOM 862 C CA . ILE A 1 115 ? -10.726 -8.938 -0.035 1.00 86.62 115 ILE A CA 1
ATOM 863 C C . ILE A 1 115 ? -11.469 -8.654 1.276 1.00 86.62 115 ILE A C 1
ATOM 865 O O . ILE A 1 115 ? -12.613 -8.197 1.250 1.00 86.62 115 ILE A O 1
ATOM 869 N N . MET A 1 116 ? -10.807 -8.854 2.419 1.00 84.56 116 MET A N 1
ATOM 870 C CA . MET A 1 116 ? -11.385 -8.539 3.728 1.00 84.56 116 MET A CA 1
ATOM 871 C C . MET A 1 116 ? -11.692 -7.045 3.888 1.00 84.56 116 MET A C 1
ATOM 873 O O . MET A 1 116 ? -12.656 -6.687 4.560 1.00 84.56 116 MET A O 1
ATOM 877 N N . PHE A 1 117 ? -10.902 -6.165 3.269 1.00 85.56 117 PHE A N 1
ATOM 878 C CA . PHE A 1 117 ? -11.090 -4.716 3.371 1.00 85.56 117 PHE A CA 1
ATOM 879 C C . PHE A 1 117 ? -12.215 -4.174 2.477 1.00 85.56 117 PHE A C 1
ATOM 881 O O . PHE A 1 117 ? -12.771 -3.124 2.792 1.00 85.56 117 PHE A O 1
ATOM 888 N N . VAL A 1 118 ? -12.592 -4.879 1.401 1.00 84.50 118 VAL A N 1
ATOM 889 C CA . VAL A 1 118 ? -13.692 -4.468 0.500 1.00 84.50 118 VAL A CA 1
ATOM 890 C C . VAL A 1 118 ? -15.056 -4.587 1.181 1.00 84.50 118 VAL A C 1
ATOM 892 O O . VAL A 1 118 ? -15.899 -3.701 1.048 1.00 84.50 118 VAL A O 1
ATOM 895 N N . LYS A 1 119 ? -15.281 -5.673 1.923 1.00 84.31 119 LYS A N 1
ATOM 896 C CA . LYS A 1 119 ? -16.497 -5.893 2.717 1.00 84.31 119 LYS A CA 1
ATOM 897 C C . LYS A 1 119 ? -16.101 -6.268 4.146 1.00 84.31 119 LYS A C 1
ATOM 899 O O . LYS A 1 119 ? -16.126 -7.451 4.490 1.00 84.31 119 LYS A O 1
ATOM 904 N N . PRO A 1 120 ? -15.700 -5.281 4.969 1.00 84.88 120 PRO A N 1
ATOM 905 C CA . PRO A 1 120 ? -15.300 -5.552 6.338 1.00 84.88 120 PRO A CA 1
ATOM 906 C C . PRO A 1 120 ? -16.515 -6.024 7.139 1.00 84.88 120 PRO A C 1
ATOM 908 O O . PRO A 1 120 ? -17.594 -5.451 7.027 1.00 84.88 120 PRO A O 1
ATOM 911 N N . ALA A 1 121 ? -16.323 -7.060 7.953 1.00 86.94 121 ALA A N 1
ATOM 912 C CA . ALA A 1 121 ? -17.350 -7.611 8.830 1.00 86.94 121 ALA A CA 1
ATOM 913 C C . ALA A 1 121 ? -16.819 -7.749 10.264 1.00 86.94 121 ALA A C 1
ATOM 915 O O . ALA A 1 121 ? -15.613 -7.900 10.498 1.00 86.94 121 ALA A O 1
ATOM 916 N N . GLY A 1 122 ? -17.724 -7.703 11.244 1.00 88.38 122 GLY A N 1
ATOM 917 C CA . GLY A 1 122 ? -17.408 -7.954 12.649 1.00 88.38 122 GLY A CA 1
ATOM 918 C C . GLY A 1 122 ? -16.417 -6.942 13.232 1.00 88.38 122 GLY A C 1
ATOM 919 O O . GLY A 1 122 ? -16.674 -5.742 13.269 1.00 88.38 122 GLY A O 1
ATOM 920 N N . GLY A 1 123 ? -15.272 -7.417 13.733 1.00 86.19 123 GLY A N 1
ATOM 921 C CA . GLY A 1 123 ? -14.257 -6.537 14.330 1.00 86.19 123 GLY A CA 1
ATOM 922 C C . GLY A 1 123 ? -13.648 -5.542 13.341 1.00 86.19 123 GLY A C 1
ATOM 923 O O . GLY A 1 123 ? -13.311 -4.425 13.725 1.00 86.19 123 GLY A O 1
ATOM 924 N N . LEU A 1 124 ? -13.553 -5.917 12.065 1.00 87.19 124 LEU A N 1
ATOM 925 C CA . LEU A 1 124 ? -12.987 -5.052 11.035 1.00 87.19 124 LEU A CA 1
ATOM 926 C C . LEU A 1 124 ? -13.933 -3.897 10.678 1.00 87.19 124 LEU A C 1
ATOM 928 O O . LEU A 1 124 ? -13.480 -2.779 10.451 1.00 87.19 124 LEU A O 1
ATOM 932 N N . GLU A 1 125 ? -15.243 -4.150 10.705 1.00 90.38 125 GLU A N 1
ATOM 933 C CA . GLU A 1 125 ? -16.270 -3.115 10.559 1.00 90.38 125 GLU A CA 1
ATOM 934 C C . GLU A 1 125 ? -16.191 -2.096 11.704 1.00 90.38 125 GLU A C 1
ATOM 936 O O . GLU A 1 125 ? -16.153 -0.891 11.470 1.00 90.38 125 GLU A O 1
ATOM 941 N N . ARG A 1 126 ? -16.010 -2.566 12.945 1.00 88.88 126 ARG A N 1
ATOM 942 C CA . ARG A 1 126 ? -15.792 -1.666 14.088 1.00 88.88 126 ARG A CA 1
ATOM 943 C C . ARG A 1 126 ? -14.515 -0.843 13.965 1.00 88.88 126 ARG A C 1
ATOM 945 O O . ARG A 1 126 ? -14.525 0.319 14.353 1.00 88.88 126 ARG A O 1
ATOM 952 N N . ILE A 1 127 ? -13.428 -1.405 13.433 1.00 90.81 127 ILE A N 1
ATOM 953 C CA . ILE A 1 127 ? -12.203 -0.632 13.171 1.00 90.81 127 ILE A CA 1
ATOM 954 C C . ILE A 1 127 ? -12.474 0.466 12.150 1.00 90.81 127 ILE A C 1
ATOM 956 O O . ILE A 1 127 ? -12.077 1.606 12.386 1.00 90.81 127 ILE A O 1
ATOM 960 N N . ARG A 1 128 ? -13.155 0.141 11.046 1.00 89.81 128 ARG A N 1
ATOM 961 C CA . ARG A 1 128 ? -13.534 1.126 10.028 1.00 89.81 128 ARG A CA 1
ATOM 962 C C . ARG A 1 128 ? -14.304 2.290 10.652 1.00 89.81 128 ARG A C 1
ATOM 964 O O . ARG A 1 128 ? -13.965 3.443 10.396 1.00 89.81 128 ARG A O 1
ATOM 971 N N . ASP A 1 129 ? -15.289 1.983 11.491 1.00 89.19 129 ASP A N 1
ATOM 972 C CA . ASP A 1 129 ? -16.242 2.981 11.976 1.00 89.19 129 ASP A CA 1
ATOM 973 C C . ASP A 1 129 ? -15.726 3.746 13.212 1.00 89.19 129 ASP A C 1
ATOM 975 O O . ASP A 1 129 ? -15.893 4.961 13.310 1.00 89.19 129 ASP A O 1
ATOM 979 N N . LYS A 1 130 ? -15.051 3.064 14.149 1.00 88.81 130 LYS A N 1
ATOM 980 C CA . LYS A 1 130 ? -14.565 3.654 15.413 1.00 88.81 130 LYS A CA 1
ATOM 981 C C . LYS A 1 130 ? -13.119 4.140 15.360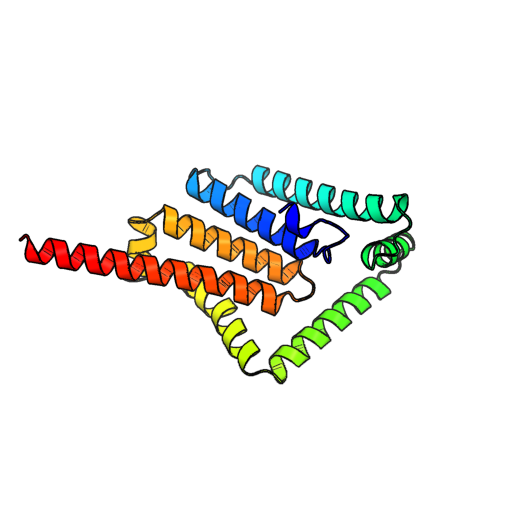 1.00 88.81 130 LYS A C 1
ATOM 983 O O . LYS A 1 130 ? -12.733 4.979 16.171 1.00 88.81 130 LYS A O 1
ATOM 988 N N . LYS A 1 131 ? -12.294 3.609 14.453 1.00 88.94 131 LYS A N 1
ATOM 989 C CA . LYS A 1 131 ? -10.849 3.898 14.372 1.00 88.94 131 LYS A C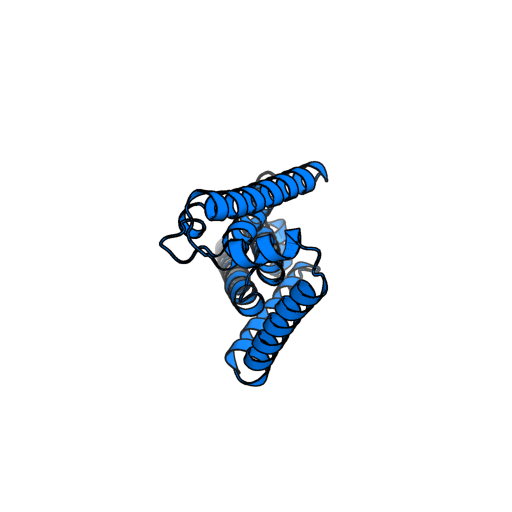A 1
ATOM 990 C C . LYS A 1 131 ? -10.463 4.362 12.960 1.00 88.94 131 LYS A C 1
ATOM 992 O O . LYS A 1 131 ? -9.637 3.723 12.304 1.00 88.94 131 LYS A O 1
ATOM 997 N N . PRO A 1 132 ? -10.983 5.521 12.505 1.00 87.00 132 PRO A N 1
ATOM 998 C CA . PRO A 1 132 ? -10.779 6.013 11.141 1.00 87.00 132 PRO A CA 1
ATOM 999 C C . PRO A 1 132 ? -9.301 6.214 10.782 1.00 87.00 132 PRO A C 1
ATOM 1001 O O . PRO A 1 132 ? -8.927 6.026 9.631 1.00 87.00 132 PRO A O 1
ATOM 1004 N N . ASN A 1 133 ? -8.439 6.523 11.757 1.00 88.44 133 ASN A N 1
ATOM 1005 C CA . ASN A 1 133 ? -6.997 6.668 11.527 1.00 88.44 133 ASN A CA 1
ATOM 1006 C C . ASN A 1 133 ? -6.327 5.328 11.181 1.00 88.44 133 ASN A C 1
ATOM 1008 O O . ASN A 1 133 ? -5.484 5.267 10.289 1.00 88.44 133 ASN A O 1
ATOM 1012 N N . VAL A 1 134 ? -6.729 4.243 11.855 1.00 89.12 134 VAL A N 1
ATOM 1013 C CA . VAL A 1 134 ? -6.253 2.884 11.543 1.00 89.12 134 VAL A CA 1
ATOM 1014 C C . VAL A 1 134 ? -6.765 2.475 10.167 1.00 89.12 134 VAL A C 1
ATOM 1016 O O . VAL A 1 134 ? -6.008 1.955 9.353 1.00 89.12 134 VAL A O 1
ATOM 1019 N N . TRP A 1 135 ? -8.030 2.775 9.870 1.00 90.12 135 TRP A N 1
ATOM 1020 C CA . TRP A 1 135 ? -8.617 2.485 8.567 1.00 90.12 135 TRP A CA 1
ATOM 1021 C C . TRP A 1 135 ? -7.943 3.255 7.420 1.00 90.12 135 TRP A C 1
ATOM 1023 O O . TRP A 1 135 ? -7.656 2.678 6.372 1.00 90.12 135 TRP A O 1
ATOM 1033 N N . ALA A 1 136 ? -7.599 4.527 7.628 1.00 88.44 136 ALA A N 1
ATOM 1034 C CA . ALA A 1 136 ? -6.847 5.327 6.663 1.00 88.44 136 ALA A CA 1
ATOM 1035 C C . ALA A 1 136 ? -5.463 4.726 6.363 1.00 88.44 136 ALA A C 1
ATOM 1037 O O . ALA A 1 136 ? -5.063 4.665 5.199 1.00 88.44 136 ALA A O 1
ATOM 1038 N N . ALA A 1 137 ? -4.763 4.218 7.385 1.00 89.12 137 ALA A N 1
ATOM 1039 C CA . ALA A 1 137 ? -3.496 3.511 7.205 1.00 89.12 137 ALA A CA 1
ATOM 1040 C C . ALA A 1 137 ? -3.671 2.219 6.388 1.00 89.12 137 ALA A C 1
ATOM 1042 O O . ALA A 1 137 ? -2.884 1.956 5.482 1.00 89.12 137 ALA A O 1
ATOM 1043 N N . VAL A 1 138 ? -4.731 1.443 6.644 1.00 91.00 138 VAL A N 1
ATOM 1044 C CA . VAL A 1 138 ? -5.051 0.224 5.878 1.00 91.00 138 VAL A CA 1
ATOM 1045 C C . VAL A 1 138 ? -5.284 0.535 4.397 1.00 91.00 138 VAL A C 1
ATOM 1047 O O . VAL A 1 138 ? -4.705 -0.129 3.532 1.00 91.00 138 VAL A O 1
ATOM 1050 N N . ILE A 1 139 ? -6.069 1.570 4.084 1.00 89.31 139 ILE A N 1
ATOM 1051 C CA . ILE A 1 139 ? -6.319 2.006 2.699 1.00 89.31 139 ILE A CA 1
ATOM 1052 C C . ILE A 1 139 ? -5.009 2.447 2.032 1.00 89.31 139 ILE A C 1
ATOM 1054 O O . ILE A 1 139 ? -4.703 2.033 0.912 1.00 89.31 139 ILE A O 1
ATOM 1058 N N . GLY A 1 140 ? -4.213 3.255 2.730 1.00 87.88 140 GLY A N 1
ATOM 1059 C CA . GLY A 1 140 ? -2.931 3.749 2.245 1.00 87.88 140 GLY A CA 1
ATOM 1060 C C . GLY A 1 140 ? -1.923 2.646 1.937 1.00 87.88 140 GLY A C 1
ATOM 1061 O O . GLY A 1 140 ? -1.337 2.623 0.854 1.00 87.88 140 GLY A O 1
ATOM 1062 N N . ILE A 1 141 ? -1.766 1.686 2.850 1.00 90.06 141 ILE A N 1
ATOM 1063 C CA . ILE A 1 141 ? -0.893 0.522 2.658 1.00 90.06 141 ILE A CA 1
ATOM 1064 C C . ILE A 1 141 ? -1.401 -0.343 1.502 1.00 90.06 141 ILE A C 1
ATOM 1066 O O . ILE A 1 141 ? -0.596 -0.808 0.696 1.00 90.06 141 ILE A O 1
ATOM 1070 N N . THR A 1 142 ? -2.717 -0.519 1.361 1.00 89.06 142 THR A N 1
ATOM 1071 C CA . THR A 1 142 ? -3.308 -1.276 0.245 1.00 89.06 142 THR A CA 1
ATOM 1072 C C . THR A 1 142 ? -2.988 -0.617 -1.100 1.00 89.06 142 THR A C 1
ATOM 1074 O O . THR A 1 142 ? -2.560 -1.293 -2.041 1.00 89.06 142 THR A O 1
ATOM 1077 N N . ALA A 1 143 ? -3.110 0.710 -1.192 1.00 84.69 143 ALA A N 1
ATOM 1078 C CA . ALA A 1 143 ? -2.768 1.459 -2.400 1.00 84.69 143 ALA A CA 1
ATOM 1079 C C . ALA A 1 143 ? -1.262 1.429 -2.703 1.00 84.69 143 ALA A C 1
ATOM 1081 O O . ALA A 1 143 ? -0.870 1.164 -3.839 1.00 84.69 143 ALA A O 1
ATOM 1082 N N . GLY A 1 144 ? -0.416 1.632 -1.690 1.00 83.81 144 GLY A N 1
ATOM 1083 C CA . GLY A 1 144 ? 1.039 1.537 -1.829 1.00 83.81 144 GLY A CA 1
ATOM 1084 C C . GLY A 1 144 ? 1.495 0.139 -2.248 1.00 83.81 144 GLY A C 1
ATOM 1085 O O . GLY A 1 144 ? 2.344 0.007 -3.123 1.00 83.81 144 GLY A O 1
ATOM 1086 N N . SER A 1 145 ? 0.875 -0.913 -1.710 1.00 84.56 145 SER A N 1
ATOM 1087 C CA . SER A 1 145 ? 1.151 -2.305 -2.089 1.00 84.56 145 SER A CA 1
ATOM 1088 C C . SER A 1 145 ? 0.726 -2.595 -3.530 1.00 84.56 145 SER A C 1
ATOM 1090 O O . SER A 1 145 ? 1.462 -3.240 -4.272 1.00 84.56 145 SER A O 1
ATOM 1092 N N . SER A 1 146 ? -0.423 -2.067 -3.958 1.00 81.38 146 SER A N 1
ATOM 1093 C CA . SER A 1 146 ? -0.891 -2.179 -5.346 1.00 81.38 146 SER A CA 1
ATOM 1094 C C . SER A 1 146 ? 0.067 -1.477 -6.312 1.00 81.38 146 SER A C 1
ATOM 1096 O O . SER A 1 146 ? 0.435 -2.028 -7.346 1.00 81.38 146 SER A O 1
ATOM 1098 N N . ALA A 1 147 ? 0.548 -0.288 -5.944 1.00 77.56 147 ALA A N 1
ATOM 1099 C CA . ALA A 1 147 ? 1.560 0.428 -6.709 1.00 77.56 147 ALA A CA 1
ATOM 1100 C C . ALA A 1 147 ? 2.908 -0.310 -6.727 1.00 77.56 147 ALA A C 1
ATOM 1102 O O . ALA A 1 147 ? 3.538 -0.401 -7.777 1.00 77.56 147 ALA A O 1
ATOM 1103 N N . ALA A 1 148 ? 3.336 -0.890 -5.602 1.00 81.31 148 ALA A N 1
ATOM 1104 C CA . ALA A 1 148 ? 4.553 -1.694 -5.530 1.00 81.31 148 ALA A CA 1
ATOM 1105 C C . ALA A 1 148 ? 4.466 -2.915 -6.452 1.00 81.31 148 ALA A C 1
ATOM 1107 O O . ALA A 1 148 ? 5.435 -3.219 -7.139 1.00 81.31 148 ALA A O 1
ATOM 1108 N N . LEU A 1 149 ? 3.304 -3.568 -6.534 1.00 75.31 149 LEU A N 1
ATOM 1109 C CA . LEU A 1 149 ? 3.091 -4.712 -7.420 1.00 75.31 149 LEU A CA 1
ATOM 1110 C C . LEU A 1 149 ? 3.294 -4.351 -8.899 1.00 75.31 149 LEU A C 1
ATOM 1112 O O . LEU A 1 149 ? 3.862 -5.144 -9.647 1.00 75.31 149 LEU A O 1
ATOM 1116 N N . LEU A 1 150 ? 2.838 -3.162 -9.305 1.00 68.44 150 LEU A N 1
ATOM 1117 C CA . LEU A 1 150 ? 2.884 -2.695 -10.693 1.00 68.44 150 LEU A CA 1
ATOM 1118 C C . LEU A 1 150 ? 4.234 -2.078 -11.074 1.00 68.44 150 LEU A C 1
ATOM 1120 O O . LEU A 1 150 ? 4.710 -2.270 -12.191 1.00 68.44 150 LEU A O 1
ATOM 1124 N N . LEU A 1 151 ? 4.834 -1.314 -10.161 1.00 65.81 151 LEU A N 1
ATOM 1125 C CA . LEU A 1 151 ? 5.963 -0.434 -10.464 1.00 65.81 151 LEU A CA 1
ATOM 1126 C C . LEU A 1 151 ? 7.311 -1.007 -10.012 1.00 65.81 151 LEU A C 1
ATOM 1128 O O . LEU A 1 151 ? 8.342 -0.637 -10.569 1.00 65.81 151 LEU A O 1
ATOM 1132 N N . ASN A 1 152 ? 7.338 -1.888 -9.006 1.00 74.75 152 ASN A N 1
ATOM 1133 C CA . ASN A 1 152 ? 8.584 -2.393 -8.427 1.00 74.75 152 ASN A CA 1
ATOM 1134 C C . ASN A 1 152 ? 9.152 -3.578 -9.226 1.00 74.75 152 ASN A C 1
ATOM 1136 O O . ASN A 1 152 ? 8.419 -4.418 -9.750 1.00 74.75 152 ASN A O 1
ATOM 1140 N N . ASP A 1 153 ? 10.478 -3.687 -9.291 1.00 69.81 153 ASP A N 1
ATOM 1141 C CA . ASP A 1 153 ? 11.159 -4.808 -9.944 1.00 69.81 153 ASP A CA 1
ATOM 1142 C C . ASP A 1 153 ? 10.907 -6.153 -9.254 1.00 69.81 153 ASP A C 1
ATOM 1144 O O . ASP A 1 153 ? 10.759 -7.165 -9.936 1.00 69.81 153 ASP A O 1
ATOM 1148 N N . SER A 1 154 ? 10.766 -6.160 -7.926 1.00 68.44 154 SER A N 1
ATOM 1149 C CA . SER A 1 154 ? 10.407 -7.343 -7.131 1.00 68.44 154 SER A CA 1
ATOM 1150 C C . SER A 1 154 ? 8.908 -7.436 -6.818 1.00 68.44 154 SER A C 1
ATOM 1152 O O . SER A 1 154 ? 8.523 -8.198 -5.931 1.00 68.44 154 SER A O 1
ATOM 1154 N N . GLY A 1 155 ? 8.077 -6.670 -7.541 1.00 73.38 155 GLY A N 1
ATOM 1155 C CA . GLY A 1 155 ? 6.637 -6.419 -7.367 1.00 73.38 155 GLY A CA 1
ATOM 1156 C C . GLY A 1 155 ? 5.898 -7.231 -6.304 1.00 73.38 155 GLY A C 1
ATOM 1157 O O . GLY A 1 155 ? 5.461 -6.677 -5.300 1.00 73.38 155 GLY A O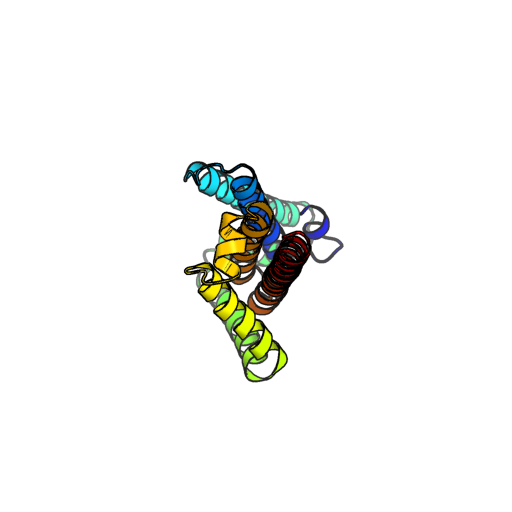 1
ATOM 1158 N N . VAL A 1 156 ? 5.772 -8.547 -6.504 1.00 77.31 156 VAL A N 1
ATOM 1159 C CA . VAL A 1 156 ? 5.049 -9.460 -5.601 1.00 77.31 156 VAL A CA 1
ATOM 1160 C C . VAL A 1 156 ? 5.598 -9.434 -4.173 1.00 77.31 156 VAL A C 1
ATOM 1162 O O . VAL A 1 156 ? 4.818 -9.348 -3.228 1.00 77.31 156 VAL A O 1
ATOM 1165 N N . ILE A 1 157 ? 6.920 -9.488 -3.991 1.00 78.19 157 ILE A N 1
ATOM 1166 C CA . ILE A 1 157 ? 7.541 -9.501 -2.659 1.00 78.19 157 ILE A CA 1
ATOM 1167 C C . ILE A 1 157 ? 7.320 -8.151 -1.979 1.00 78.19 157 ILE A C 1
ATOM 1169 O O . ILE A 1 157 ? 6.817 -8.124 -0.861 1.00 78.19 157 ILE A O 1
ATOM 1173 N N . ALA A 1 158 ? 7.622 -7.047 -2.668 1.00 80.69 158 ALA A N 1
ATOM 1174 C CA . ALA A 1 158 ? 7.469 -5.694 -2.129 1.00 80.69 158 ALA A CA 1
ATOM 1175 C C . ALA A 1 158 ? 6.011 -5.362 -1.766 1.00 80.69 158 ALA A C 1
ATOM 1177 O O . ALA A 1 158 ? 5.743 -4.756 -0.728 1.00 80.69 158 ALA A O 1
ATOM 1178 N N . ALA A 1 159 ? 5.057 -5.781 -2.598 1.00 82.88 159 ALA A N 1
ATOM 1179 C CA . 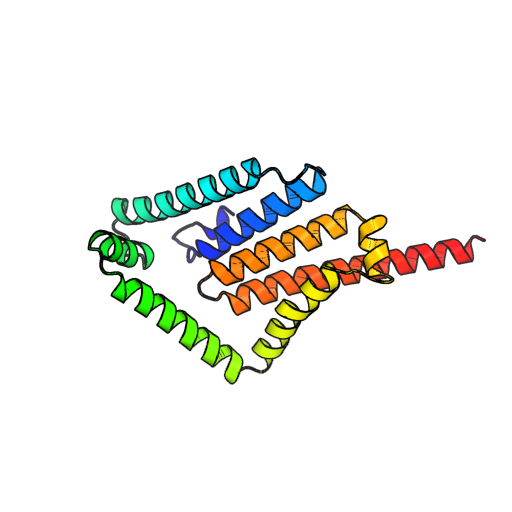ALA A 1 159 ? 3.635 -5.607 -2.334 1.00 82.88 159 ALA A CA 1
ATOM 1180 C C . ALA A 1 159 ? 3.173 -6.445 -1.138 1.00 82.88 159 ALA A C 1
ATOM 1182 O O . ALA A 1 159 ? 2.448 -5.954 -0.278 1.00 82.88 159 ALA A O 1
ATOM 1183 N N . SER A 1 160 ? 3.619 -7.697 -1.050 1.00 83.56 160 SER A N 1
ATOM 1184 C CA . SER A 1 160 ? 3.208 -8.601 0.026 1.00 83.56 160 SER A CA 1
ATOM 1185 C C . SER A 1 160 ? 3.787 -8.203 1.383 1.00 83.56 160 SER A C 1
ATOM 1187 O O . SER A 1 160 ? 3.081 -8.255 2.387 1.00 83.56 160 SER A O 1
ATOM 1189 N N . THR A 1 161 ? 5.051 -7.769 1.431 1.00 87.12 161 THR A N 1
ATOM 1190 C CA . THR A 1 161 ? 5.665 -7.251 2.665 1.00 87.12 161 THR A CA 1
ATOM 1191 C C . THR A 1 161 ? 5.010 -5.950 3.106 1.00 87.12 161 THR A C 1
ATOM 1193 O O . THR A 1 161 ? 4.782 -5.758 4.296 1.00 87.12 161 THR A O 1
ATOM 1196 N N . SER A 1 162 ? 4.629 -5.088 2.162 1.00 87.62 162 SER A N 1
ATOM 1197 C CA . SER A 1 162 ? 3.847 -3.887 2.465 1.00 87.62 162 SER A CA 1
ATOM 1198 C C . SER A 1 162 ? 2.471 -4.257 3.033 1.00 87.62 162 SER A C 1
ATOM 1200 O O . SER A 1 162 ? 2.091 -3.759 4.089 1.00 87.62 162 SER A O 1
ATOM 1202 N N . MET A 1 163 ? 1.757 -5.202 2.413 1.00 89.94 163 MET A N 1
ATOM 1203 C CA . MET A 1 163 ? 0.442 -5.665 2.873 1.00 89.94 163 MET A CA 1
ATOM 1204 C C . MET A 1 163 ? 0.491 -6.347 4.250 1.00 89.94 163 MET A C 1
ATOM 1206 O O . MET A 1 163 ? -0.458 -6.235 5.026 1.00 89.94 163 MET A O 1
ATOM 1210 N N . LEU A 1 164 ? 1.605 -6.999 4.600 1.00 88.94 164 LEU A N 1
ATOM 1211 C CA . LEU A 1 164 ? 1.814 -7.554 5.940 1.00 88.94 164 LEU A CA 1
ATOM 1212 C C . LEU A 1 164 ? 1.683 -6.472 7.024 1.00 88.94 164 LEU A C 1
ATOM 1214 O O . LEU A 1 164 ? 1.072 -6.725 8.061 1.00 88.94 164 LEU A O 1
ATOM 1218 N N . TYR A 1 165 ? 2.162 -5.248 6.774 1.00 87.94 165 TYR A N 1
ATOM 1219 C CA . TYR A 1 165 ? 1.957 -4.140 7.710 1.00 87.94 165 TYR A CA 1
ATOM 1220 C C . TYR A 1 165 ? 0.475 -3.790 7.876 1.00 87.94 165 TYR A C 1
ATOM 1222 O O . TYR A 1 165 ? 0.051 -3.548 9.004 1.00 87.94 165 TYR A O 1
ATOM 1230 N N . ALA A 1 166 ? -0.339 -3.822 6.812 1.00 88.81 166 ALA A N 1
ATOM 1231 C CA . ALA A 1 166 ? -1.784 -3.593 6.934 1.00 88.81 166 ALA A CA 1
ATOM 1232 C C . ALA A 1 166 ? -2.436 -4.629 7.860 1.00 88.81 166 ALA A C 1
ATOM 1234 O O . ALA A 1 166 ? -3.231 -4.267 8.727 1.00 88.81 166 ALA A O 1
ATOM 1235 N N . VAL A 1 167 ? -2.051 -5.903 7.726 1.00 88.38 167 VAL A N 1
ATOM 1236 C CA . VAL A 1 167 ? -2.524 -6.974 8.615 1.00 88.38 167 VAL A CA 1
ATOM 1237 C C . VAL A 1 167 ? -2.129 -6.693 10.065 1.00 88.38 167 VAL A C 1
ATOM 1239 O O . VAL A 1 167 ? -2.980 -6.764 10.950 1.00 88.38 167 VAL A O 1
ATOM 1242 N N . VAL A 1 168 ? -0.875 -6.310 10.322 1.00 88.31 168 VAL A N 1
ATOM 1243 C CA . VAL A 1 168 ? -0.401 -5.971 11.677 1.00 88.31 168 VAL A CA 1
ATOM 1244 C C . VAL A 1 168 ? -1.178 -4.787 12.268 1.00 88.31 168 VAL A C 1
ATOM 1246 O O . VAL A 1 168 ? -1.612 -4.863 13.418 1.00 88.31 168 VAL A O 1
ATOM 1249 N N . PHE A 1 169 ? -1.422 -3.725 11.494 1.00 86.75 169 PHE A N 1
ATOM 1250 C CA . PHE A 1 169 ? -2.213 -2.572 11.943 1.00 86.75 169 PHE A CA 1
ATOM 1251 C C . PHE A 1 169 ? -3.653 -2.951 12.302 1.00 86.75 169 PHE A C 1
ATOM 1253 O O . PHE A 1 169 ? -4.175 -2.500 13.324 1.00 86.75 169 PHE A O 1
ATOM 1260 N N . VAL A 1 170 ? -4.286 -3.807 11.498 1.00 89.44 170 VAL A N 1
ATOM 1261 C CA . VAL A 1 170 ? -5.632 -4.321 11.778 1.00 89.44 170 VAL A CA 1
ATOM 1262 C C . VAL A 1 170 ? -5.642 -5.155 13.053 1.00 89.44 170 VAL A C 1
ATOM 1264 O O . VAL A 1 170 ? -6.481 -4.921 13.920 1.00 89.44 170 VAL A O 1
ATOM 1267 N N . LEU A 1 171 ? -4.700 -6.090 13.206 1.00 89.69 171 LEU A N 1
ATOM 1268 C CA . LEU A 1 171 ? -4.597 -6.929 14.403 1.00 89.69 171 LEU A CA 1
ATOM 1269 C C . LEU A 1 171 ? -4.411 -6.085 15.664 1.00 89.69 171 LEU A C 1
ATOM 1271 O O . LEU A 1 171 ? -5.105 -6.300 16.657 1.00 89.69 171 LEU A O 1
ATOM 1275 N N . PHE A 1 172 ? -3.533 -5.085 15.609 1.00 88.44 172 PHE A N 1
ATOM 1276 C CA . PHE A 1 172 ? -3.359 -4.139 16.702 1.00 88.44 172 PHE A CA 1
ATOM 1277 C C . PHE A 1 172 ? -4.668 -3.398 17.015 1.00 88.44 172 PHE A C 1
ATOM 1279 O O . PHE A 1 172 ? -5.098 -3.368 18.168 1.00 88.44 172 PHE A O 1
ATOM 1286 N N . GLY A 1 173 ? -5.358 -2.879 15.994 1.00 87.06 173 GLY A N 1
ATOM 1287 C CA . GLY A 1 173 ? -6.662 -2.229 16.147 1.00 87.06 173 GLY A CA 1
ATOM 1288 C C . GLY A 1 173 ? -7.707 -3.121 16.829 1.00 87.06 173 GLY A C 1
ATOM 1289 O O . GLY A 1 173 ? -8.416 -2.651 17.723 1.00 87.06 173 GLY A O 1
ATOM 1290 N N . LEU A 1 174 ? -7.752 -4.409 16.467 1.00 89.56 174 LEU A N 1
ATOM 1291 C CA . LEU A 1 174 ? -8.671 -5.403 17.035 1.00 89.56 174 LEU A CA 1
ATOM 1292 C C . LEU A 1 174 ? -8.354 -5.699 18.504 1.00 89.56 174 LEU A C 1
ATOM 1294 O O . LEU A 1 174 ? -9.267 -5.804 19.323 1.00 89.56 174 LEU A O 1
ATOM 1298 N N . ILE A 1 175 ? -7.071 -5.825 18.852 1.00 89.50 175 ILE A N 1
ATOM 1299 C CA . ILE A 1 175 ? -6.636 -6.069 20.234 1.00 89.50 175 ILE A CA 1
ATOM 1300 C C . ILE A 1 175 ? -7.036 -4.895 21.129 1.00 89.50 175 ILE A C 1
ATOM 1302 O O . ILE A 1 175 ? -7.552 -5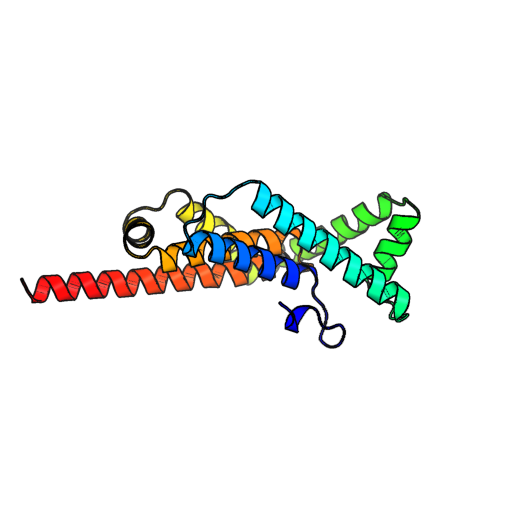.105 22.229 1.00 89.50 175 ILE A O 1
ATOM 1306 N N . VAL A 1 176 ? -6.829 -3.663 20.657 1.00 88.00 176 VAL A N 1
ATOM 1307 C CA . VAL A 1 176 ? -7.189 -2.463 21.418 1.00 88.00 176 VAL A CA 1
ATOM 1308 C C . VAL A 1 176 ? -8.715 -2.346 21.560 1.00 88.00 176 VAL A C 1
ATOM 1310 O O . VAL A 1 176 ? -9.187 -2.124 22.670 1.00 88.00 176 VAL A O 1
ATOM 1313 N N . ASP A 1 177 ? -9.494 -2.578 20.493 1.00 87.38 177 ASP A N 1
ATOM 1314 C CA . ASP A 1 177 ? -10.975 -2.613 20.554 1.00 87.38 177 ASP A CA 1
ATOM 1315 C C . ASP A 1 177 ? -11.481 -3.648 21.577 1.00 87.38 177 ASP A C 1
ATOM 1317 O O . ASP A 1 177 ? -12.336 -3.353 22.410 1.00 87.38 177 ASP A O 1
ATOM 1321 N N . LYS A 1 178 ? -10.891 -4.851 21.598 1.00 88.31 178 LYS A N 1
ATOM 1322 C CA . LYS A 1 178 ? -11.260 -5.897 22.564 1.00 88.31 178 LYS A CA 1
ATOM 1323 C C . LYS A 1 178 ? -10.964 -5.491 24.013 1.00 88.31 178 LYS A C 1
ATOM 1325 O O . LYS A 1 178 ? -11.771 -5.782 24.897 1.00 88.31 178 LYS A O 1
ATOM 1330 N N . LYS A 1 179 ? -9.829 -4.828 24.270 1.00 86.94 179 LYS A N 1
ATOM 1331 C CA . LYS A 1 179 ? -9.482 -4.322 25.612 1.00 86.94 179 LYS A CA 1
ATOM 1332 C C . LYS A 1 179 ? -10.464 -3.252 26.092 1.00 86.94 179 LYS A C 1
ATOM 1334 O O . LYS A 1 179 ? -10.878 -3.301 27.248 1.00 86.94 179 LYS A O 1
ATOM 1339 N N . GLU A 1 180 ? -10.860 -2.329 25.217 1.00 86.38 180 GLU A N 1
ATOM 1340 C CA . GLU A 1 180 ? -11.844 -1.283 25.529 1.00 86.38 180 GLU A CA 1
ATOM 1341 C C . GLU A 1 180 ? -13.199 -1.891 25.938 1.00 86.38 180 GLU A C 1
ATOM 1343 O O . GLU A 1 180 ? -13.745 -1.521 26.977 1.00 86.38 180 GLU A O 1
ATOM 1348 N N . ILE A 1 181 ? -13.687 -2.895 25.196 1.00 85.50 181 ILE A N 1
ATOM 1349 C CA . ILE A 1 181 ? -14.948 -3.606 25.493 1.00 85.50 181 ILE A CA 1
ATOM 1350 C C . ILE A 1 181 ? -14.898 -4.330 26.847 1.00 85.50 181 ILE A C 1
ATOM 1352 O O . ILE A 1 181 ? -15.880 -4.360 27.588 1.00 85.50 181 ILE A O 1
ATOM 1356 N N . MET A 1 182 ? -13.765 -4.951 27.179 1.00 86.31 182 MET A N 1
ATOM 1357 C CA . MET A 1 182 ? -13.626 -5.680 28.441 1.00 86.31 182 MET A CA 1
ATOM 1358 C C . MET A 1 182 ? -13.569 -4.728 29.642 1.00 86.31 182 MET A C 1
ATOM 1360 O O . MET A 1 182 ? -14.186 -5.001 30.665 1.00 86.31 182 MET A O 1
ATOM 1364 N N . SER A 1 183 ? -12.898 -3.583 29.495 1.00 86.19 183 SER A N 1
ATOM 1365 C CA . SER A 1 183 ? -12.842 -2.540 30.526 1.00 86.19 183 SER A CA 1
ATOM 1366 C C . SER A 1 183 ? -14.214 -1.911 30.794 1.00 86.19 183 SER A C 1
ATOM 1368 O O . SER A 1 183 ? -14.562 -1.671 31.948 1.00 86.19 183 SER A O 1
ATOM 1370 N N . SER A 1 184 ? -15.033 -1.694 29.757 1.00 82.75 184 SER A N 1
ATOM 1371 C CA . SER A 1 184 ? -16.377 -1.130 29.935 1.00 82.75 184 SER A CA 1
ATOM 1372 C C . SER A 1 184 ? -17.333 -2.084 30.655 1.00 82.75 184 SER A C 1
ATOM 1374 O O . SER A 1 184 ? -18.148 -1.620 31.439 1.00 82.75 184 SER A O 1
ATOM 1376 N N . LYS A 1 185 ? -17.214 -3.402 30.430 1.00 80.12 185 LYS A N 1
ATOM 1377 C CA . LYS A 1 185 ? -18.021 -4.422 31.128 1.00 80.12 185 LYS A CA 1
ATOM 1378 C C . LYS A 1 185 ? -17.673 -4.585 32.607 1.00 80.12 185 LYS A C 1
ATOM 1380 O O . LYS A 1 185 ? -18.519 -5.013 33.368 1.00 80.12 185 LYS A O 1
ATOM 1385 N N . ILE A 1 186 ? -16.433 -4.293 33.001 1.00 82.31 186 ILE A N 1
ATOM 1386 C CA . ILE A 1 186 ? -16.010 -4.356 34.411 1.00 82.31 186 ILE A CA 1
ATOM 1387 C C . ILE A 1 186 ? -16.534 -3.143 35.197 1.00 82.31 186 ILE A C 1
ATOM 1389 O O . ILE A 1 186 ? -16.685 -3.213 36.411 1.00 82.31 186 ILE A O 1
ATOM 1393 N N . LYS A 1 187 ? -16.794 -2.022 34.512 1.00 71.19 187 LYS A N 1
ATOM 1394 C CA . LYS A 1 187 ? -17.287 -0.777 35.120 1.00 71.19 187 LYS A CA 1
ATOM 1395 C C . LYS A 1 187 ? -18.819 -0.663 35.180 1.00 71.19 187 LYS A C 1
ATOM 1397 O O . LYS A 1 187 ? -19.290 0.298 35.782 1.00 71.19 187 LYS A O 1
ATOM 1402 N N . SER A 1 188 ? -19.563 -1.566 34.535 1.00 64.06 188 SER A N 1
ATOM 1403 C CA . SER A 1 188 ? -21.037 -1.633 34.556 1.00 64.06 188 SER A CA 1
ATOM 1404 C C . SER A 1 188 ? -21.521 -2.685 35.537 1.00 64.06 188 SER A C 1
ATOM 1406 O O . SER A 1 188 ? -22.492 -2.401 36.260 1.00 64.06 188 SER A O 1
#

pLDDT: mean 71.33, std 15.53, range [34.28, 91.0]

Foldseek 3Di:
DVVLCDPVPPNFLLLVLLLVQLVLLLVCLVVVPPPDVVSVVVSVVVNVVSLVVVCVVCVVVVPPDVSVVVVVVVVVVPPVVVVVLVVVLVVVLVVCCVPDPVLVVLVCLLPVLVVCLVPPDDLRVCCVVVPSSLNSSLRSLNSSLVSLLVRGSNNSNSSSVSSVVNVVSSVVSSVVVVVVVVVVVVVD

Organism: NCBI:txid412755